Protein AF-A0A9N8HQS6-F1 (afdb_monomer_lite)

pLDDT: mean 73.51, std 21.49, range [33.88, 97.88]

Radius of gyration: 36.43 Å; chains: 1; bounding box: 95×99×93 Å

Sequence (252 aa):
MASASTTTTTGATGATTCTSSSTSGVVRRVHFSDSGHACREFEMYGEDEACSIWYDCSDYDAMKESFAFVIFMMDAGCPDKVEDENHTTRGLEKRCEEGQWTRYERKRDYYDAVLDEQERQWEQDEEEDDQEKISQIAQQVNRESRLEAYDQGVLDEIDVYGHSLRLRYMHTREQGDTLNSCMHMHMHMHMHMHTGTDTDAATVDLTLSSTNSSSTNSNSFTNSFTSQGQGQDSQHALPQPQPQPQPQLQVL

Organism: NCBI:txid568900

Structure (mmCIF, N/CA/C/O backbone):
data_AF-A0A9N8HQS6-F1
#
_entry.id   AF-A0A9N8HQS6-F1
#
loop_
_atom_site.group_PDB
_atom_site.id
_atom_site.type_symbol
_atom_site.label_atom_id
_atom_site.label_alt_id
_atom_site.label_comp_id
_atom_site.label_asym_id
_atom_site.label_entity_id
_atom_site.label_seq_id
_atom_site.pdbx_PDB_ins_code
_atom_site.Cartn_x
_atom_site.Cartn_y
_atom_site.Cartn_z
_atom_site.occupancy
_atom_site.B_iso_or_equiv
_atom_site.auth_seq_id
_atom_site.auth_comp_id
_atom_site.auth_asym_id
_atom_site.auth_atom_id
_atom_site.pdbx_PDB_model_num
ATOM 1 N N . MET A 1 1 ? -4.724 -76.102 2.187 1.00 46.47 1 MET A N 1
ATOM 2 C CA . MET A 1 1 ? -5.717 -75.662 3.187 1.00 46.47 1 MET A CA 1
ATOM 3 C C . MET A 1 1 ? -5.178 -74.404 3.842 1.00 46.47 1 MET A C 1
ATOM 5 O O . MET A 1 1 ? -4.280 -74.507 4.661 1.00 46.47 1 MET A O 1
ATOM 9 N N . ALA A 1 2 ? -5.633 -73.234 3.402 1.00 42.19 2 ALA A N 1
ATOM 10 C CA . ALA A 1 2 ? -5.265 -71.948 3.984 1.00 42.19 2 ALA A CA 1
ATOM 11 C C . ALA A 1 2 ? -6.556 -71.135 4.097 1.00 42.19 2 ALA A C 1
ATOM 13 O O . ALA A 1 2 ? -7.183 -70.821 3.087 1.00 42.19 2 ALA A O 1
ATOM 14 N N . SER A 1 3 ? -6.998 -70.923 5.333 1.00 49.47 3 SER A N 1
ATOM 15 C CA . SER A 1 3 ? -8.235 -70.222 5.667 1.00 49.47 3 SER A CA 1
ATOM 16 C C . SER A 1 3 ? -7.976 -68.719 5.677 1.00 49.47 3 SER A C 1
ATOM 18 O O . SER A 1 3 ? -7.101 -68.251 6.401 1.00 49.47 3 SER A O 1
ATOM 20 N N . ALA A 1 4 ? -8.731 -67.973 4.873 1.00 52.16 4 ALA A N 1
ATOM 21 C CA . ALA A 1 4 ? -8.733 -66.516 4.872 1.00 52.16 4 ALA A CA 1
ATOM 22 C C . ALA A 1 4 ? -9.774 -66.005 5.880 1.00 52.16 4 ALA A C 1
ATOM 24 O O . ALA A 1 4 ? -10.964 -66.287 5.744 1.00 52.16 4 ALA A O 1
ATOM 25 N N . SER A 1 5 ? -9.324 -65.258 6.888 1.00 52.03 5 SER A N 1
ATOM 26 C CA . SER A 1 5 ? -10.197 -64.551 7.829 1.00 52.03 5 SER A CA 1
ATOM 27 C C . SER A 1 5 ? -10.506 -63.160 7.284 1.00 52.03 5 SER A C 1
ATOM 29 O O . SER A 1 5 ? -9.606 -62.345 7.097 1.00 52.03 5 SER A O 1
ATOM 31 N N . THR A 1 6 ? -11.785 -62.906 7.018 1.00 53.25 6 THR A N 1
ATOM 32 C CA . THR A 1 6 ? -12.311 -61.596 6.617 1.00 53.25 6 THR A CA 1
ATOM 33 C C . THR A 1 6 ? -12.806 -60.889 7.873 1.00 53.25 6 THR A C 1
ATOM 35 O O . THR A 1 6 ? -13.742 -61.365 8.512 1.00 53.25 6 THR A O 1
ATOM 38 N N . THR A 1 7 ? -12.171 -59.780 8.250 1.00 54.41 7 THR A N 1
ATOM 39 C CA . THR A 1 7 ? -12.597 -58.952 9.386 1.00 54.41 7 THR A CA 1
ATOM 40 C C . THR A 1 7 ? -13.458 -57.809 8.860 1.00 54.41 7 THR A C 1
ATOM 42 O O . THR A 1 7 ? -12.964 -56.895 8.205 1.00 54.41 7 THR A O 1
ATOM 45 N N . THR A 1 8 ? -14.761 -57.880 9.122 1.00 46.31 8 THR A N 1
ATOM 46 C CA . THR A 1 8 ? -15.731 -56.819 8.838 1.00 46.31 8 THR A CA 1
ATOM 47 C C . THR A 1 8 ? -15.805 -55.888 10.047 1.00 46.31 8 THR A C 1
ATOM 49 O O . THR A 1 8 ? -16.272 -56.293 11.109 1.00 46.31 8 THR A O 1
ATOM 52 N N . THR A 1 9 ? -15.340 -54.648 9.894 1.00 50.47 9 THR A N 1
ATOM 53 C CA . THR A 1 9 ? -15.453 -53.599 10.917 1.00 50.47 9 THR A CA 1
ATOM 54 C C . THR A 1 9 ? -16.682 -52.745 10.624 1.00 50.47 9 THR A C 1
ATOM 56 O O . THR A 1 9 ? -16.686 -51.927 9.707 1.00 50.47 9 THR A O 1
ATOM 59 N N . THR A 1 10 ? -17.738 -52.949 11.404 1.00 44.62 10 THR A N 1
ATOM 60 C CA . THR A 1 10 ? -18.972 -52.157 11.388 1.00 44.62 10 THR A CA 1
ATOM 61 C C . THR A 1 10 ? -18.772 -50.925 12.276 1.00 44.62 10 THR A C 1
ATOM 63 O O . THR A 1 10 ? -18.759 -51.031 13.501 1.00 44.62 10 THR A O 1
ATOM 66 N N . GLY A 1 11 ? -18.567 -49.755 11.667 1.00 47.25 11 GLY A N 1
ATOM 67 C CA . GLY A 1 11 ? -18.468 -48.476 12.374 1.00 47.25 11 GLY A CA 1
ATOM 68 C C . GLY A 1 11 ? -19.852 -47.951 12.752 1.00 47.25 11 GLY A C 1
ATOM 69 O O . GLY A 1 11 ? -20.664 -47.652 11.880 1.00 47.25 11 GLY A O 1
ATOM 70 N N . ALA A 1 12 ? -20.122 -47.859 14.052 1.00 45.41 12 ALA A N 1
ATOM 71 C CA . ALA A 1 12 ? -21.342 -47.288 14.601 1.00 45.41 12 ALA A CA 1
ATOM 72 C C . ALA A 1 12 ? -21.332 -45.755 14.472 1.00 45.41 12 ALA A C 1
ATOM 74 O O . ALA A 1 12 ? -20.507 -45.071 15.075 1.00 45.41 12 ALA A O 1
ATOM 75 N N . THR A 1 13 ? -22.280 -45.213 13.710 1.00 44.50 13 THR A N 1
ATOM 76 C CA . THR A 1 13 ? -22.656 -43.794 13.704 1.00 44.50 13 THR A CA 1
ATOM 77 C C . THR A 1 13 ? -23.307 -43.428 15.036 1.00 44.50 13 THR A C 1
ATOM 79 O O . THR A 1 13 ? -24.515 -43.577 15.217 1.00 44.50 13 THR A O 1
ATOM 82 N N . GLY A 1 14 ? -22.494 -42.966 15.985 1.00 42.00 14 GLY A N 1
ATOM 83 C CA . GLY A 1 14 ? -22.962 -42.249 17.165 1.00 42.00 14 GLY A CA 1
ATOM 84 C C . GLY A 1 14 ? -23.288 -40.808 16.785 1.00 42.00 14 GLY A C 1
ATOM 85 O O . GLY A 1 14 ? -22.390 -40.027 16.484 1.00 42.00 14 GLY A O 1
ATOM 86 N N . ALA A 1 15 ? -24.574 -40.459 16.779 1.00 48.06 15 ALA A N 1
ATOM 87 C CA . ALA A 1 15 ? -25.023 -39.078 16.689 1.00 48.06 15 ALA A CA 1
ATOM 88 C C . ALA A 1 15 ? -24.676 -38.359 18.002 1.00 48.06 15 ALA A C 1
ATOM 90 O O . ALA A 1 15 ? -25.437 -38.390 18.971 1.00 48.06 15 ALA A O 1
ATOM 91 N N . THR A 1 16 ? -23.499 -37.737 18.042 1.00 43.06 16 THR A N 1
ATOM 92 C CA . THR A 1 16 ? -23.126 -36.787 19.090 1.00 43.06 16 THR A CA 1
ATOM 93 C C . THR A 1 16 ? -24.046 -35.582 18.959 1.00 43.06 16 THR A C 1
ATOM 95 O O . THR A 1 16 ? -23.886 -34.747 18.074 1.00 43.06 16 THR A O 1
ATOM 98 N N . THR A 1 17 ? -25.060 -35.524 19.817 1.00 39.53 17 THR A N 1
ATOM 99 C CA . THR A 1 17 ? -25.887 -34.331 19.970 1.00 39.53 17 THR A CA 1
ATOM 100 C C . THR A 1 17 ? -25.011 -33.280 20.634 1.00 39.53 17 THR A C 1
ATOM 102 O O . THR A 1 17 ? -24.675 -33.390 21.812 1.00 39.53 17 THR A O 1
ATOM 105 N N . CYS A 1 18 ? -24.578 -32.299 19.849 1.00 33.88 18 CYS A N 1
ATOM 106 C CA . CYS A 1 18 ? -23.847 -31.138 20.321 1.00 33.88 18 CYS A CA 1
ATOM 107 C C . CYS A 1 18 ? -24.808 -30.307 21.176 1.00 33.88 18 CYS A C 1
ATOM 109 O O . CYS A 1 18 ? -25.540 -29.464 20.664 1.00 33.88 18 CYS A O 1
ATOM 111 N N . THR A 1 19 ? -24.855 -30.564 22.480 1.00 38.69 19 THR A N 1
ATOM 112 C CA . THR A 1 19 ? -25.432 -29.624 23.441 1.00 38.69 19 THR A CA 1
ATOM 113 C C . THR A 1 19 ? -24.545 -28.387 23.440 1.00 38.69 19 THR A C 1
ATOM 115 O O . THR A 1 19 ? -23.540 -28.323 24.143 1.00 38.69 19 THR A O 1
ATOM 118 N N . SER A 1 20 ? -24.887 -27.429 22.582 1.00 40.72 20 SER A N 1
ATOM 119 C CA . SER A 1 20 ? -24.342 -26.080 22.586 1.00 40.72 20 SER A CA 1
ATOM 120 C C . SER A 1 20 ? -24.698 -25.442 23.923 1.00 40.72 20 SER A C 1
ATOM 122 O O . SER A 1 20 ? -25.815 -24.963 24.129 1.00 40.72 20 SER A O 1
ATOM 124 N N . SER A 1 21 ? -23.755 -25.490 24.859 1.00 44.56 21 SER A N 1
ATOM 125 C CA . SER A 1 21 ? -23.763 -24.654 26.047 1.00 44.56 21 SER A CA 1
ATOM 126 C C . SER A 1 21 ? -23.805 -23.206 25.577 1.00 44.56 21 SER A C 1
ATOM 128 O O . SER A 1 21 ? -22.815 -22.684 25.071 1.00 44.56 21 SER A O 1
ATOM 130 N N . SER A 1 22 ? -24.979 -22.589 25.700 1.00 45.53 22 SER A N 1
ATOM 131 C CA . SER A 1 22 ? -25.194 -21.159 25.523 1.00 45.53 22 SER A CA 1
ATOM 132 C C . SER A 1 22 ? -24.413 -20.431 26.614 1.00 45.53 22 SER A C 1
ATOM 134 O O . SER A 1 22 ? -24.960 -20.079 27.657 1.00 45.53 22 SER A O 1
ATOM 136 N N . THR A 1 23 ? -23.110 -20.247 26.405 1.00 50.06 23 THR A N 1
ATOM 137 C CA . THR A 1 23 ? -22.350 -19.211 27.096 1.00 50.06 23 THR A CA 1
ATOM 138 C C . THR A 1 23 ? -23.097 -17.919 26.831 1.00 50.06 23 THR A C 1
ATOM 140 O O . THR A 1 23 ? -23.334 -17.592 25.669 1.00 50.06 23 THR A O 1
ATOM 143 N N . SER A 1 24 ? -23.552 -17.254 27.893 1.00 54.09 24 SER A N 1
ATOM 144 C CA . SER A 1 24 ? -24.162 -15.929 27.829 1.00 54.09 24 SER A CA 1
ATOM 145 C C . SER A 1 24 ? -23.196 -15.027 27.073 1.00 54.09 24 SER A C 1
ATOM 147 O O . SER A 1 24 ? -22.207 -14.575 27.643 1.00 54.09 24 SER A O 1
ATOM 149 N N . GLY A 1 25 ? -23.411 -14.895 25.763 1.00 49.81 25 GLY A N 1
ATOM 150 C CA . GLY A 1 25 ? -22.489 -14.216 24.875 1.00 49.81 25 GLY A CA 1
ATOM 151 C C . GLY A 1 25 ? -22.408 -12.782 25.345 1.00 49.81 25 GLY A C 1
ATOM 152 O O . GLY A 1 25 ? -23.420 -12.080 25.338 1.00 49.81 25 GLY A O 1
ATOM 153 N N . VAL A 1 26 ? -21.231 -12.370 25.803 1.00 56.66 26 VAL A N 1
ATOM 154 C CA . VAL A 1 26 ? -20.930 -10.956 25.971 1.00 56.66 26 VAL A CA 1
ATOM 155 C C . VAL A 1 26 ? -21.023 -10.378 24.565 1.00 56.66 26 VAL A C 1
ATOM 157 O O . VAL A 1 26 ? -20.152 -10.583 23.723 1.00 56.66 26 VAL A O 1
ATOM 160 N N . VAL A 1 27 ? -22.170 -9.779 24.255 1.00 63.09 27 VAL A N 1
ATOM 161 C CA . VAL A 1 27 ? -22.379 -9.085 22.991 1.00 63.09 27 VAL A CA 1
ATOM 162 C C . VAL A 1 27 ? -21.453 -7.881 23.044 1.00 63.09 27 VAL A C 1
ATOM 164 O O . VAL A 1 27 ? -21.742 -6.927 23.766 1.00 63.09 27 VAL A O 1
ATOM 167 N N . ARG A 1 28 ? -20.330 -7.947 22.319 1.00 55.88 28 ARG A N 1
ATOM 168 C CA . ARG A 1 28 ? -19.422 -6.812 22.133 1.00 55.88 28 ARG A CA 1
ATOM 169 C C . ARG A 1 28 ? -20.238 -5.650 21.575 1.00 55.88 28 ARG A C 1
ATOM 171 O O . ARG A 1 28 ? -20.712 -5.701 20.439 1.00 55.88 28 ARG A O 1
ATOM 178 N N . ARG A 1 29 ? -20.487 -4.638 22.406 1.00 59.03 29 ARG A N 1
ATOM 179 C CA . ARG A 1 29 ? -21.277 -3.472 22.021 1.00 59.03 29 ARG A CA 1
ATOM 180 C C . ARG A 1 29 ? -20.329 -2.456 21.398 1.00 59.03 29 ARG A C 1
ATOM 182 O O . ARG A 1 29 ? -19.658 -1.719 22.103 1.00 59.03 29 ARG A O 1
ATOM 189 N N . VAL A 1 30 ? -20.276 -2.442 20.069 1.00 64.38 30 VAL A N 1
ATOM 190 C CA . VAL A 1 30 ? -19.552 -1.412 19.319 1.00 64.38 30 VAL A CA 1
ATOM 191 C C . VAL A 1 30 ? -20.382 -0.129 19.360 1.00 64.38 30 VAL A C 1
ATOM 193 O O . VAL A 1 30 ? -21.487 -0.088 18.818 1.00 64.38 30 VAL A O 1
ATOM 196 N N . HIS A 1 31 ? -19.872 0.905 20.027 1.00 62.09 31 HIS A N 1
ATOM 197 C CA . HIS A 1 31 ? -20.459 2.241 20.001 1.00 62.09 31 HIS A CA 1
ATOM 198 C C . HIS A 1 31 ? -19.815 3.046 18.874 1.00 62.09 31 HIS A C 1
ATOM 200 O O . HIS A 1 31 ? -18.675 3.488 18.977 1.00 62.09 31 HIS A O 1
ATOM 206 N N . PHE A 1 32 ? -20.551 3.236 17.782 1.00 68.00 32 PHE A N 1
ATOM 207 C CA . PHE A 1 32 ? -20.191 4.248 16.798 1.00 68.00 32 PHE A CA 1
ATOM 208 C C . PHE A 1 32 ? -20.651 5.609 17.318 1.00 68.00 32 PHE A C 1
ATOM 210 O O . PHE A 1 32 ? -21.745 5.728 17.865 1.00 68.00 32 PHE A O 1
ATOM 217 N N . SER A 1 33 ? -19.817 6.632 17.155 1.00 63.72 33 SER A N 1
ATOM 218 C CA . SER A 1 33 ? -20.233 8.008 17.405 1.00 63.72 33 SER A CA 1
ATOM 219 C C . SER A 1 33 ? -21.420 8.364 16.500 1.00 63.72 33 SER A C 1
ATOM 221 O O . SER A 1 33 ? -21.330 8.224 15.279 1.00 63.72 33 SER A O 1
ATOM 223 N N . ASP A 1 34 ? -22.516 8.851 17.090 1.00 69.38 34 ASP A N 1
ATOM 224 C CA . ASP A 1 34 ? -23.693 9.334 16.349 1.00 69.38 34 ASP A CA 1
ATOM 225 C C . ASP A 1 34 ? -23.363 10.557 15.478 1.00 69.38 34 ASP A C 1
ATOM 227 O O . ASP A 1 34 ? -24.046 10.837 14.489 1.00 69.38 34 ASP A O 1
ATOM 231 N N . SER A 1 35 ? -22.289 11.287 15.804 1.00 65.50 35 SER A N 1
ATOM 232 C CA . SER A 1 35 ? -21.751 12.313 14.921 1.00 65.50 35 SER A CA 1
ATOM 233 C C . SER A 1 35 ? -20.905 11.636 13.849 1.00 65.50 35 SER A C 1
ATOM 235 O O . SER A 1 35 ? -19.674 11.625 13.923 1.00 65.50 35 SER A O 1
ATOM 237 N N . GLY A 1 36 ? -21.563 11.059 12.842 1.00 54.44 36 GLY A N 1
ATOM 238 C CA . GLY A 1 36 ? -20.876 10.660 11.621 1.00 54.44 36 GLY A CA 1
ATOM 239 C C . GLY A 1 36 ? -20.003 11.826 11.158 1.00 54.44 36 GLY A C 1
ATOM 240 O O . GLY A 1 36 ? -20.493 12.949 11.011 1.00 54.44 36 GLY A O 1
ATOM 241 N N . HIS A 1 37 ? -18.699 11.591 11.002 1.00 56.56 37 HIS A N 1
ATOM 242 C CA . HIS A 1 37 ? -17.800 12.594 10.452 1.00 56.56 37 HIS A CA 1
ATOM 243 C C . HIS A 1 37 ? -18.227 12.847 9.006 1.00 56.56 37 HIS A C 1
ATOM 245 O O . HIS A 1 37 ? -17.810 12.145 8.088 1.00 56.56 37 HIS A O 1
ATOM 251 N N . ALA A 1 38 ? -19.101 13.832 8.797 1.00 56.84 38 ALA A N 1
ATOM 252 C CA . ALA A 1 38 ? -19.342 14.369 7.474 1.00 56.84 38 ALA A CA 1
ATOM 253 C C . ALA A 1 38 ? -17.990 14.895 6.986 1.00 56.84 38 ALA A C 1
ATOM 255 O O . ALA A 1 38 ? -17.466 15.861 7.548 1.00 56.84 38 ALA A O 1
ATOM 256 N N . CYS A 1 39 ? -17.392 14.223 5.998 1.00 53.62 39 CYS A N 1
ATOM 257 C CA . CYS A 1 39 ? -16.215 14.728 5.302 1.00 53.62 39 CYS A CA 1
ATOM 258 C C . CYS A 1 39 ? -16.602 16.058 4.651 1.00 53.62 39 CYS A C 1
ATOM 260 O O . CYS A 1 39 ? -17.133 16.092 3.546 1.00 53.62 39 CYS A O 1
ATOM 262 N N . ARG A 1 40 ? -16.374 17.161 5.371 1.00 57.72 40 ARG A N 1
ATOM 263 C CA . ARG A 1 40 ? -16.691 18.528 4.935 1.00 57.72 40 ARG A CA 1
ATOM 264 C C . ARG A 1 40 ? -15.811 19.013 3.780 1.00 57.72 40 ARG A C 1
ATOM 266 O O . ARG A 1 40 ? -16.053 20.091 3.258 1.00 57.72 40 ARG A O 1
ATOM 273 N N . GLU A 1 41 ? -14.794 18.252 3.387 1.00 61.44 41 GLU A N 1
ATOM 274 C CA . GLU A 1 41 ? -13.799 18.690 2.402 1.00 61.44 41 GLU A CA 1
ATOM 275 C C . GLU A 1 41 ? -14.281 18.672 0.945 1.00 61.44 41 GLU A C 1
ATOM 277 O O . GLU A 1 41 ? -13.646 19.297 0.100 1.00 61.44 41 GLU A O 1
ATOM 282 N N . PHE A 1 42 ? -15.414 18.036 0.633 1.00 60.19 42 PHE A N 1
ATOM 283 C CA . PHE A 1 42 ? -15.872 17.906 -0.757 1.00 60.19 42 PHE A CA 1
ATOM 284 C C . PHE A 1 42 ? -16.753 19.059 -1.262 1.00 60.19 42 PHE A C 1
ATOM 286 O O . PHE A 1 42 ? -17.009 19.134 -2.457 1.00 60.19 42 PHE A O 1
ATOM 293 N N . GLU A 1 43 ? -17.178 19.995 -0.406 1.00 69.56 43 GLU A N 1
ATOM 294 C CA . GLU A 1 43 ? -18.001 21.144 -0.836 1.00 69.56 43 GLU A CA 1
ATOM 295 C C . GLU A 1 43 ? -17.209 22.214 -1.618 1.00 69.56 43 GLU A C 1
ATOM 297 O O . GLU A 1 43 ? -17.790 23.185 -2.098 1.00 69.56 43 GLU A O 1
ATOM 302 N N . MET A 1 44 ? -15.883 22.068 -1.746 1.00 77.56 44 MET A N 1
ATOM 303 C CA . MET A 1 44 ? -15.023 23.064 -2.399 1.00 77.56 44 MET A CA 1
ATOM 304 C C . MET A 1 44 ? -14.956 22.945 -3.928 1.00 77.56 44 MET A C 1
ATOM 306 O O . MET A 1 44 ? -14.517 23.898 -4.571 1.00 77.56 44 MET A O 1
ATOM 310 N N . TYR A 1 45 ? -15.376 21.817 -4.506 1.00 83.75 45 TYR A N 1
ATOM 311 C CA . TYR A 1 45 ? -15.282 21.548 -5.943 1.00 83.75 45 TYR A CA 1
ATOM 312 C C . TYR A 1 45 ? -16.671 21.463 -6.574 1.00 83.75 45 TYR A C 1
ATOM 314 O O . TYR A 1 45 ? -17.602 20.917 -5.981 1.00 83.75 45 TYR A O 1
ATOM 322 N N . GLY A 1 46 ? -16.818 21.995 -7.790 1.00 89.19 46 GLY A N 1
ATOM 323 C CA . GLY A 1 46 ? -18.019 21.741 -8.589 1.00 89.19 46 GLY A CA 1
ATOM 324 C C . GLY A 1 46 ? -18.131 20.255 -8.941 1.00 89.19 46 GLY A C 1
ATOM 325 O O . GLY A 1 46 ? -17.117 19.567 -9.014 1.00 89.19 46 GLY A O 1
ATOM 326 N N . GLU A 1 47 ? -19.343 19.756 -9.187 1.00 85.12 47 GLU A N 1
ATOM 327 C CA . GLU A 1 47 ? -19.578 18.337 -9.516 1.00 85.12 47 GLU A CA 1
ATOM 328 C C . GLU A 1 47 ? -18.733 17.877 -10.719 1.00 85.12 47 GLU A C 1
ATOM 330 O O . GLU A 1 47 ? -18.057 16.855 -10.642 1.00 85.12 47 GLU A O 1
ATOM 335 N N . ASP A 1 48 ? -18.649 18.698 -11.770 1.00 88.81 48 ASP A N 1
ATOM 336 C CA . ASP A 1 48 ? -17.822 18.422 -12.953 1.00 88.81 48 ASP A CA 1
ATOM 337 C C . ASP A 1 48 ? -16.316 18.366 -12.632 1.00 88.81 48 ASP A C 1
ATOM 339 O O . ASP A 1 48 ? -15.568 17.575 -13.206 1.00 88.81 48 ASP A O 1
ATOM 343 N N . GLU A 1 49 ? -15.856 19.203 -11.700 1.00 88.56 49 GLU A N 1
ATOM 344 C CA . GLU A 1 49 ? -14.455 19.250 -11.276 1.00 88.56 49 GLU A CA 1
ATOM 345 C C . GLU A 1 49 ? -14.121 18.048 -10.389 1.00 88.56 49 GLU A C 1
ATOM 347 O O . GLU A 1 49 ? -13.090 17.408 -10.582 1.00 88.56 49 GLU A O 1
ATOM 352 N N . ALA A 1 50 ? -15.033 17.667 -9.490 1.00 84.19 50 ALA A N 1
ATOM 353 C CA . ALA A 1 50 ? -14.913 16.448 -8.703 1.00 84.19 50 ALA A CA 1
ATOM 354 C C . ALA A 1 50 ? -14.846 15.206 -9.609 1.00 84.19 50 ALA A C 1
ATOM 356 O O . ALA A 1 50 ? -13.949 14.383 -9.438 1.00 84.19 50 ALA A O 1
ATOM 357 N N . CYS A 1 51 ? -15.714 15.106 -10.620 1.00 84.56 51 CYS A N 1
ATOM 358 C CA . CYS A 1 51 ? -15.674 14.018 -11.601 1.00 84.56 51 CYS A CA 1
ATOM 359 C C . CYS A 1 51 ? -14.398 14.014 -12.456 1.00 84.56 51 CYS A C 1
ATOM 361 O O . CYS A 1 51 ? -13.974 12.956 -12.901 1.00 84.56 51 CYS A O 1
ATOM 363 N N . SER A 1 52 ? -13.769 15.169 -12.692 1.00 87.12 52 SER A N 1
ATOM 364 C CA . SER A 1 52 ? -12.501 15.234 -13.429 1.00 87.12 52 SER A CA 1
ATOM 365 C C . SER A 1 52 ? -11.274 14.912 -12.568 1.00 87.12 52 SER A C 1
ATOM 367 O O . SER A 1 52 ? -10.226 14.579 -13.122 1.00 87.12 52 SER A O 1
ATOM 369 N N . ILE A 1 53 ? -11.360 15.083 -11.247 1.00 87.50 53 ILE A N 1
ATOM 370 C CA . ILE A 1 53 ? -10.250 14.837 -10.314 1.00 87.50 53 ILE A CA 1
ATOM 371 C C . ILE A 1 53 ? -10.218 13.370 -9.881 1.00 87.50 53 ILE A C 1
ATOM 373 O O . ILE A 1 53 ? -9.140 12.804 -9.691 1.00 87.50 53 ILE A O 1
ATOM 377 N N . TRP A 1 54 ? -11.390 12.766 -9.696 1.00 87.75 54 TRP A N 1
ATOM 378 C CA . TRP A 1 54 ? -11.522 11.427 -9.142 1.00 87.75 54 TRP A CA 1
ATOM 379 C C . TRP A 1 54 ? -11.835 10.407 -10.226 1.00 87.75 54 TRP A C 1
ATOM 381 O O . TRP A 1 54 ? -12.731 10.606 -11.037 1.00 87.75 54 TRP A O 1
ATOM 391 N N . TYR A 1 55 ? -11.124 9.283 -10.182 1.00 90.69 55 TYR A N 1
ATOM 392 C CA . TYR A 1 55 ? -11.466 8.112 -10.979 1.00 90.69 55 TYR A CA 1
ATOM 393 C C . TYR A 1 55 ? -12.833 7.581 -10.568 1.00 90.69 55 TYR A C 1
ATOM 395 O O . TYR A 1 55 ? -13.108 7.420 -9.372 1.00 90.69 55 TYR A O 1
ATOM 403 N N . ASP A 1 56 ? -13.667 7.271 -11.553 1.00 91.75 56 ASP A N 1
ATOM 404 C CA . ASP A 1 56 ? -14.922 6.595 -11.281 1.00 91.75 56 ASP A CA 1
ATOM 405 C C . ASP A 1 56 ? -14.697 5.088 -11.027 1.00 91.75 56 ASP A C 1
ATOM 407 O O . ASP A 1 56 ? -13.581 4.554 -11.086 1.00 91.75 56 ASP A O 1
ATOM 411 N N . CYS A 1 57 ? -15.767 4.368 -10.681 1.00 91.81 57 CYS A N 1
ATOM 412 C CA . CYS A 1 57 ? -15.660 2.925 -10.470 1.00 91.81 57 CYS A CA 1
ATOM 413 C C . CYS A 1 57 ? -15.230 2.177 -11.744 1.00 91.81 57 CYS A C 1
ATOM 415 O O . CYS A 1 57 ? -14.548 1.161 -11.639 1.00 91.81 57 CYS A O 1
ATOM 417 N N . SER A 1 58 ? -15.605 2.674 -12.925 1.00 95.06 58 SER A N 1
ATOM 418 C CA . SER A 1 58 ? -15.280 2.048 -14.206 1.00 95.06 58 SER A CA 1
ATOM 419 C C . SER A 1 58 ? -13.808 2.232 -14.581 1.00 95.06 58 SER A C 1
ATOM 421 O O . SER A 1 58 ? -13.175 1.266 -15.002 1.00 95.06 58 SER A O 1
ATOM 423 N N . ASP A 1 59 ? -13.229 3.404 -14.318 1.00 94.75 59 ASP A N 1
ATOM 424 C CA . ASP A 1 59 ? -11.798 3.677 -14.433 1.00 94.75 59 ASP A CA 1
ATOM 425 C C . ASP A 1 59 ? -11.009 2.738 -13.525 1.00 94.75 59 ASP A C 1
ATOM 427 O O . ASP A 1 59 ? -10.000 2.154 -13.922 1.00 94.75 59 ASP A O 1
ATOM 431 N N . TYR A 1 60 ? -11.484 2.559 -12.290 1.00 92.00 60 TYR A N 1
ATOM 432 C CA . TYR A 1 60 ? -10.842 1.671 -11.334 1.00 92.00 60 TYR A CA 1
ATOM 433 C C . TYR A 1 60 ? -10.865 0.207 -11.778 1.00 92.00 60 TYR A C 1
ATOM 435 O O . TYR A 1 60 ? -9.865 -0.498 -11.621 1.00 92.00 60 TYR A O 1
ATOM 443 N N . ASP A 1 61 ? -11.974 -0.259 -12.347 1.00 95.12 61 ASP A N 1
ATOM 444 C CA . ASP A 1 61 ? -12.073 -1.619 -12.867 1.00 95.12 61 ASP A CA 1
ATOM 445 C C . ASP A 1 61 ? -11.240 -1.805 -14.143 1.00 95.12 61 ASP A C 1
ATOM 447 O O . ASP A 1 61 ? -10.506 -2.788 -14.238 1.00 95.12 61 ASP A O 1
ATOM 451 N N . ALA A 1 62 ? -11.221 -0.825 -15.050 1.00 96.19 62 ALA A N 1
ATOM 452 C CA . ALA A 1 62 ? -10.339 -0.833 -16.217 1.00 96.19 62 ALA A CA 1
ATOM 453 C C . ALA A 1 62 ? -8.852 -0.863 -15.816 1.00 96.19 62 ALA A C 1
ATOM 455 O O . ALA A 1 62 ? -8.061 -1.619 -16.383 1.00 96.19 62 ALA A O 1
ATOM 456 N N . MET A 1 63 ? -8.467 -0.095 -14.790 1.00 93.44 63 MET A N 1
ATOM 457 C CA . MET A 1 63 ? -7.124 -0.159 -14.212 1.00 93.44 63 MET A CA 1
ATOM 458 C C . MET A 1 63 ? -6.826 -1.542 -13.629 1.00 93.44 63 MET A C 1
ATOM 460 O O . MET A 1 63 ? -5.729 -2.047 -13.825 1.00 93.44 63 MET A O 1
ATOM 464 N N . LYS A 1 64 ? -7.771 -2.191 -12.937 1.00 94.81 64 LYS A N 1
ATOM 465 C CA . LYS A 1 64 ? -7.555 -3.565 -12.446 1.00 94.81 64 LYS A CA 1
ATOM 466 C C . LYS A 1 64 ? -7.342 -4.563 -13.567 1.00 94.81 64 LYS A C 1
ATOM 468 O O . LYS A 1 64 ? -6.470 -5.421 -13.454 1.00 94.81 64 LYS A O 1
ATOM 473 N N . GLU A 1 65 ? -8.161 -4.482 -14.608 1.00 96.31 65 GLU A N 1
ATOM 474 C CA . GLU A 1 65 ? -8.064 -5.381 -15.751 1.00 96.31 65 GLU A CA 1
ATOM 475 C C . GLU A 1 65 ? -6.707 -5.246 -16.447 1.00 96.31 65 GLU A C 1
ATOM 477 O O . GLU A 1 65 ? -6.118 -6.262 -16.820 1.00 96.31 65 GLU A O 1
ATOM 482 N N . SER A 1 66 ? -6.162 -4.027 -16.543 1.00 95.00 66 SER A N 1
ATOM 483 C CA . SER A 1 66 ? -4.886 -3.784 -17.226 1.00 95.00 66 SER A CA 1
ATOM 484 C C . SER A 1 66 ? -3.689 -4.467 -16.556 1.00 95.00 66 SER A C 1
ATOM 486 O O . SER A 1 66 ? -2.789 -4.929 -17.255 1.00 95.00 66 SER A O 1
ATOM 488 N N . PHE A 1 67 ? -3.685 -4.612 -15.226 1.00 95.56 67 PHE A N 1
ATOM 489 C CA . PHE A 1 67 ? -2.601 -5.289 -14.501 1.00 95.56 67 PHE A CA 1
ATOM 490 C C . PHE A 1 67 ? -2.925 -6.728 -14.069 1.00 95.56 67 PHE A C 1
ATOM 492 O O . PHE A 1 67 ? -2.067 -7.403 -13.495 1.00 95.56 67 PHE A O 1
ATOM 499 N N . ALA A 1 68 ? -4.128 -7.239 -14.350 1.00 96.56 68 ALA A N 1
ATOM 500 C CA . ALA A 1 68 ? -4.534 -8.592 -13.958 1.00 96.56 68 ALA A CA 1
ATOM 501 C C . ALA A 1 68 ? -3.617 -9.678 -14.550 1.00 96.56 68 ALA A C 1
ATOM 503 O O . ALA A 1 68 ? -3.255 -10.633 -13.862 1.00 96.56 68 ALA A O 1
ATOM 504 N N . PHE A 1 69 ? -3.194 -9.510 -15.809 1.00 95.38 69 PHE A N 1
ATOM 505 C CA . PHE A 1 69 ? -2.251 -10.424 -16.460 1.00 95.38 69 PHE A CA 1
ATOM 506 C C . PHE A 1 69 ? -0.874 -10.422 -15.781 1.00 95.38 69 PHE A C 1
ATOM 508 O O . PHE A 1 69 ? -0.278 -11.483 -15.598 1.00 95.38 69 PHE A O 1
ATOM 515 N N . VAL A 1 70 ? -0.388 -9.248 -15.366 1.00 96.56 70 VAL A N 1
ATOM 516 C CA . VAL A 1 70 ? 0.907 -9.114 -14.686 1.00 96.56 70 VAL A CA 1
ATOM 517 C C . VAL A 1 70 ? 0.883 -9.842 -13.348 1.00 96.56 70 VAL A C 1
ATOM 519 O O . VAL A 1 70 ? 1.770 -10.649 -13.089 1.00 96.56 70 VAL A O 1
ATOM 522 N N . ILE A 1 71 ? -0.173 -9.643 -12.550 1.00 96.94 71 ILE A N 1
ATOM 523 C CA . ILE A 1 71 ? -0.362 -10.353 -11.276 1.00 96.94 71 ILE A CA 1
ATOM 524 C C . ILE A 1 71 ? -0.363 -11.866 -11.499 1.00 96.94 71 ILE A C 1
ATOM 526 O O . ILE A 1 71 ? 0.381 -12.580 -10.835 1.00 96.94 71 ILE A O 1
ATOM 530 N N . PHE A 1 72 ? -1.134 -12.354 -12.475 1.00 96.69 72 PHE A N 1
ATOM 531 C CA . PHE A 1 72 ? -1.190 -13.784 -12.784 1.00 96.69 72 PHE A CA 1
ATOM 532 C C . PHE A 1 72 ? 0.198 -14.369 -13.094 1.00 96.69 72 PHE A C 1
ATOM 534 O O . PHE A 1 72 ? 0.544 -15.459 -12.642 1.00 96.69 72 PHE A O 1
ATOM 541 N N . MET A 1 73 ? 1.016 -13.641 -13.853 1.00 96.56 73 MET A N 1
ATOM 542 C CA . MET A 1 73 ? 2.370 -14.071 -14.193 1.00 96.56 73 MET A CA 1
ATOM 543 C C . MET A 1 73 ? 3.354 -13.975 -13.015 1.00 96.56 73 MET A C 1
ATOM 545 O O . MET A 1 73 ? 4.269 -14.801 -12.925 1.00 96.56 73 MET A O 1
ATOM 549 N N . MET A 1 74 ? 3.167 -13.006 -12.113 1.00 96.25 74 MET A N 1
ATOM 550 C CA . MET A 1 74 ? 3.914 -12.913 -10.854 1.00 96.25 74 MET A CA 1
ATOM 551 C C . MET A 1 74 ? 3.589 -14.098 -9.938 1.00 96.25 74 MET A C 1
ATOM 553 O O . MET A 1 74 ? 4.513 -14.770 -9.483 1.00 96.25 74 MET A O 1
ATOM 557 N N . ASP A 1 75 ? 2.306 -14.425 -9.758 1.00 96.56 75 ASP A N 1
ATOM 558 C CA . ASP A 1 75 ? 1.854 -15.585 -8.974 1.00 96.56 75 ASP A CA 1
ATOM 559 C C . ASP A 1 75 ? 2.351 -16.912 -9.583 1.00 96.56 75 ASP A C 1
ATOM 561 O O . ASP A 1 75 ? 2.688 -17.857 -8.872 1.00 96.56 75 ASP A O 1
ATOM 565 N N . ALA A 1 76 ? 2.487 -16.978 -10.913 1.00 96.00 76 ALA A N 1
ATOM 566 C CA . ALA A 1 76 ? 3.085 -18.117 -11.612 1.00 96.00 76 ALA A CA 1
ATOM 567 C C . ALA A 1 76 ? 4.624 -18.213 -11.469 1.00 96.00 76 ALA A C 1
ATOM 569 O O . ALA A 1 76 ? 5.243 -19.095 -12.075 1.00 96.00 76 ALA A O 1
ATOM 570 N N . GLY A 1 77 ? 5.265 -17.309 -10.719 1.00 94.56 77 GLY A N 1
ATOM 571 C CA . GLY A 1 77 ? 6.713 -17.295 -10.495 1.00 94.56 77 GLY A CA 1
ATOM 572 C C . GLY A 1 77 ? 7.526 -16.924 -11.737 1.00 94.56 77 GLY A C 1
ATOM 573 O O . GLY A 1 77 ? 8.668 -17.359 -11.882 1.00 94.56 77 GLY A O 1
ATOM 574 N N . CYS A 1 78 ? 6.942 -16.160 -12.664 1.00 94.75 78 CYS A N 1
ATOM 575 C CA . CYS A 1 78 ? 7.582 -15.742 -13.914 1.00 94.75 78 CYS A CA 1
ATOM 576 C C . CYS A 1 78 ? 7.668 -14.205 -14.082 1.00 94.75 78 CYS A C 1
ATOM 578 O O . CYS A 1 78 ? 7.336 -13.720 -15.167 1.00 94.75 78 CYS A O 1
ATOM 580 N N . PRO A 1 79 ? 8.126 -13.427 -13.079 1.00 87.06 79 PRO A N 1
ATOM 581 C CA . PRO A 1 79 ? 8.120 -11.960 -13.141 1.00 87.06 79 PRO A CA 1
ATOM 582 C C . PRO A 1 79 ? 8.998 -11.398 -14.272 1.00 87.06 79 PRO A C 1
ATOM 584 O O . PRO A 1 79 ? 8.551 -10.531 -15.019 1.00 87.06 79 PRO A O 1
ATOM 587 N N . ASP A 1 80 ? 10.184 -11.974 -14.498 1.00 88.31 80 ASP A N 1
ATOM 588 C CA . ASP A 1 80 ? 11.148 -11.512 -15.516 1.00 88.31 80 ASP A CA 1
ATOM 589 C C . ASP A 1 80 ? 10.618 -11.588 -16.957 1.00 88.31 80 ASP A C 1
ATOM 591 O O . ASP A 1 80 ? 11.186 -11.004 -17.876 1.00 88.31 80 ASP A O 1
ATOM 595 N N . LYS A 1 81 ? 9.548 -12.360 -17.187 1.00 84.94 81 LYS A N 1
ATOM 596 C CA . LYS A 1 81 ? 8.936 -12.509 -18.515 1.00 84.94 81 LYS A CA 1
ATOM 597 C C . LYS A 1 81 ? 7.917 -11.417 -18.825 1.00 84.94 81 LYS A C 1
ATOM 599 O O . LYS A 1 81 ? 7.397 -11.405 -19.937 1.00 84.94 81 LYS A O 1
ATOM 604 N N . VAL A 1 82 ? 7.594 -10.578 -17.845 1.00 88.50 82 VAL A N 1
ATOM 605 C CA . VAL A 1 82 ? 6.520 -9.586 -17.934 1.00 88.50 82 VAL A CA 1
ATOM 606 C C . VAL A 1 82 ? 7.057 -8.166 -17.922 1.00 88.50 82 VAL A C 1
ATOM 608 O O . VAL A 1 82 ? 6.362 -7.279 -18.386 1.00 88.50 82 VAL A O 1
ATOM 611 N N . GLU A 1 83 ? 8.269 -7.931 -17.421 1.00 89.12 83 GLU A N 1
ATOM 612 C CA . GLU A 1 83 ? 8.837 -6.584 -17.413 1.00 89.12 83 GLU A CA 1
ATOM 613 C C . GLU A 1 83 ? 9.147 -6.111 -18.837 1.00 89.12 83 GLU A C 1
ATOM 615 O O . GLU A 1 83 ? 10.096 -6.564 -19.482 1.00 89.12 83 GLU A O 1
ATOM 620 N N . ASP A 1 84 ? 8.321 -5.190 -19.327 1.00 91.31 84 ASP A N 1
ATOM 621 C CA . ASP A 1 84 ? 8.469 -4.530 -20.618 1.00 91.31 84 ASP A CA 1
ATOM 622 C C . ASP A 1 84 ? 8.095 -3.036 -20.510 1.00 91.31 84 ASP A C 1
ATOM 624 O O . ASP A 1 84 ? 7.910 -2.499 -19.420 1.00 91.31 84 ASP A O 1
ATOM 628 N N . GLU A 1 85 ? 8.043 -2.318 -21.634 1.00 87.88 85 GLU A N 1
ATOM 629 C CA . GLU A 1 85 ? 7.719 -0.881 -21.640 1.00 87.88 85 GLU A CA 1
ATOM 630 C C . GLU A 1 85 ? 6.272 -0.579 -21.195 1.00 87.88 85 GLU A C 1
ATOM 632 O O . GLU A 1 85 ? 5.985 0.527 -20.741 1.00 87.88 85 GLU A O 1
ATOM 637 N N . ASN A 1 86 ? 5.367 -1.555 -21.296 1.00 88.38 86 ASN A N 1
ATOM 638 C CA . ASN A 1 86 ? 3.943 -1.416 -20.987 1.00 88.38 86 ASN A CA 1
ATOM 639 C C . ASN A 1 86 ? 3.543 -2.069 -19.655 1.00 88.38 86 ASN A C 1
ATOM 641 O O . ASN A 1 86 ? 2.471 -1.767 -19.129 1.00 88.38 86 ASN A O 1
ATOM 645 N N . HIS A 1 87 ? 4.374 -2.955 -19.110 1.00 92.75 87 HIS A N 1
ATOM 646 C CA . HIS A 1 87 ? 4.076 -3.733 -17.917 1.00 92.75 87 HIS A CA 1
ATOM 647 C C . HIS A 1 87 ? 5.220 -3.652 -16.911 1.00 92.75 87 HIS A C 1
ATOM 649 O O . HIS A 1 87 ? 6.385 -3.892 -17.220 1.00 92.75 87 HIS A O 1
ATOM 655 N N . THR A 1 88 ? 4.859 -3.372 -15.663 1.00 91.81 88 THR A N 1
ATOM 656 C CA . THR A 1 88 ? 5.785 -3.345 -14.534 1.00 91.81 88 THR A CA 1
ATOM 657 C C . THR A 1 88 ? 5.259 -4.240 -13.425 1.00 91.81 88 THR A C 1
ATOM 659 O O . THR A 1 88 ? 4.064 -4.234 -13.131 1.00 91.81 88 THR A O 1
ATOM 662 N N . THR A 1 89 ? 6.145 -5.026 -12.818 1.00 93.50 89 THR A N 1
ATOM 663 C CA . THR A 1 89 ? 5.822 -5.830 -11.628 1.00 93.50 89 THR A CA 1
ATOM 664 C C . THR A 1 89 ? 5.843 -4.982 -10.353 1.00 93.50 89 THR A C 1
ATOM 666 O O . THR A 1 89 ? 5.223 -5.328 -9.344 1.00 93.50 89 THR A O 1
ATOM 669 N N . ARG A 1 90 ? 6.520 -3.831 -10.417 1.00 90.12 90 ARG A N 1
ATOM 670 C CA . ARG A 1 90 ? 6.752 -2.945 -9.287 1.00 90.12 90 ARG A CA 1
ATOM 671 C C . ARG A 1 90 ? 5.467 -2.265 -8.829 1.00 90.12 90 ARG A C 1
ATOM 673 O O . ARG A 1 90 ? 4.734 -1.694 -9.635 1.00 90.12 90 ARG A O 1
ATOM 680 N N . GLY A 1 91 ? 5.201 -2.300 -7.529 1.00 91.00 91 GLY A N 1
ATOM 681 C CA . GLY A 1 91 ? 3.964 -1.791 -6.928 1.00 91.00 91 GLY A CA 1
ATOM 682 C C . GLY A 1 91 ? 2.781 -2.768 -7.002 1.00 91.00 91 GLY A C 1
ATOM 683 O O . GLY A 1 91 ? 1.709 -2.479 -6.456 1.00 91.00 91 GLY A O 1
ATOM 684 N N . LEU A 1 92 ? 2.952 -3.930 -7.644 1.00 94.81 92 LEU A N 1
ATOM 685 C CA . LEU A 1 92 ? 1.952 -5.001 -7.717 1.00 94.81 92 LEU A CA 1
ATOM 686 C C . LEU A 1 92 ? 2.256 -6.169 -6.765 1.00 94.81 92 LEU A C 1
ATOM 688 O O . LEU A 1 92 ? 1.451 -7.094 -6.652 1.00 94.81 92 LEU A O 1
ATOM 692 N N . GLU A 1 93 ? 3.347 -6.112 -6.002 1.00 93.38 93 GLU A N 1
ATOM 693 C CA . GLU A 1 93 ? 3.778 -7.165 -5.071 1.00 93.38 93 GLU A CA 1
ATOM 694 C C . GLU A 1 93 ? 2.688 -7.448 -4.028 1.00 93.38 93 GLU A C 1
ATOM 696 O O . GLU A 1 93 ? 2.379 -8.588 -3.694 1.00 93.38 93 GLU A O 1
ATOM 701 N N . LYS A 1 94 ? 2.009 -6.392 -3.568 1.00 93.88 94 LYS A N 1
ATOM 702 C CA . LYS A 1 94 ? 0.887 -6.475 -2.619 1.00 93.88 94 LYS A CA 1
ATOM 703 C C . LYS A 1 94 ? -0.454 -6.877 -3.244 1.00 93.88 94 LYS A C 1
ATOM 705 O O . LYS A 1 94 ? -1.468 -6.932 -2.538 1.00 93.88 94 LYS A O 1
ATOM 710 N N . ARG A 1 95 ? -0.486 -7.085 -4.561 1.00 94.62 95 ARG A N 1
ATOM 711 C CA . ARG A 1 95 ? -1.650 -7.561 -5.316 1.00 94.62 95 ARG A CA 1
ATOM 712 C C . ARG A 1 95 ? -1.545 -9.038 -5.692 1.00 94.62 95 ARG A C 1
ATOM 714 O O . ARG A 1 95 ? -2.582 -9.603 -6.019 1.00 94.62 95 ARG A O 1
ATOM 721 N N . CYS A 1 96 ? -0.363 -9.635 -5.594 1.00 96.06 96 CYS A N 1
ATOM 722 C CA . CYS A 1 96 ? -0.155 -11.082 -5.685 1.00 96.06 96 CYS A CA 1
ATOM 723 C C . CYS A 1 96 ? -0.857 -11.811 -4.532 1.00 96.06 96 CYS A C 1
ATOM 725 O O . CYS A 1 96 ? -1.145 -11.187 -3.507 1.00 96.06 96 CYS A O 1
ATOM 727 N N . GLU A 1 97 ? -1.115 -13.110 -4.665 1.00 96.06 97 GLU A N 1
ATOM 728 C CA . GLU A 1 97 ? -1.841 -13.900 -3.655 1.00 96.06 97 GLU A CA 1
ATOM 729 C C . GLU A 1 97 ? -1.193 -13.784 -2.263 1.00 96.06 97 GLU A C 1
ATOM 731 O O . GLU A 1 97 ? -1.852 -13.427 -1.282 1.00 96.06 97 GLU A O 1
ATOM 736 N N . GLU A 1 98 ? 0.127 -13.971 -2.189 1.00 95.94 98 GLU A N 1
ATOM 737 C CA . GLU A 1 98 ? 0.907 -13.831 -0.952 1.00 95.94 98 GLU A CA 1
ATOM 738 C C . GLU A 1 98 ? 0.821 -12.409 -0.371 1.00 95.94 98 GLU A C 1
ATOM 740 O O . GLU A 1 98 ? 0.633 -12.211 0.836 1.00 95.94 98 GLU A O 1
ATOM 745 N N . GLY A 1 99 ? 0.906 -11.394 -1.232 1.00 94.94 99 GLY A N 1
ATOM 746 C CA . GLY A 1 99 ? 0.822 -9.995 -0.830 1.00 94.94 99 GLY A CA 1
ATOM 747 C C . GLY A 1 99 ? -0.569 -9.610 -0.322 1.00 94.94 99 GLY A C 1
ATOM 748 O O . GLY A 1 99 ? -0.689 -8.859 0.653 1.00 94.94 99 GLY A O 1
ATOM 749 N N . GLN A 1 100 ? -1.621 -10.145 -0.947 1.00 95.50 100 GLN A N 1
ATOM 750 C CA . GLN A 1 100 ? -3.006 -9.982 -0.513 1.00 95.50 100 GLN A CA 1
ATOM 751 C C . GLN A 1 100 ? -3.230 -10.630 0.852 1.00 95.50 100 GLN A C 1
ATOM 753 O O . GLN A 1 100 ? -3.798 -9.983 1.736 1.00 95.50 100 GLN A O 1
ATOM 758 N N . TRP A 1 101 ? -2.742 -11.858 1.044 1.00 96.06 101 TRP A N 1
ATOM 759 C CA . TRP A 1 101 ? -2.825 -12.563 2.321 1.00 96.06 101 TRP A CA 1
ATOM 760 C C . TRP A 1 101 ? -2.108 -11.798 3.435 1.00 96.06 101 TRP A C 1
ATOM 762 O O . TRP A 1 101 ? -2.711 -11.474 4.456 1.00 96.06 101 TRP A O 1
ATOM 772 N N . THR A 1 102 ? -0.868 -11.377 3.185 1.00 95.94 102 THR A N 1
ATOM 773 C CA . THR A 1 102 ? -0.086 -10.556 4.122 1.00 95.94 102 THR A CA 1
ATOM 774 C C . THR A 1 102 ? -0.828 -9.277 4.524 1.00 95.94 102 THR A C 1
ATOM 776 O O . THR A 1 102 ? -0.842 -8.883 5.691 1.00 95.94 102 THR A O 1
ATOM 779 N N . ARG A 1 103 ? -1.474 -8.596 3.565 1.00 95.44 103 ARG A N 1
ATOM 7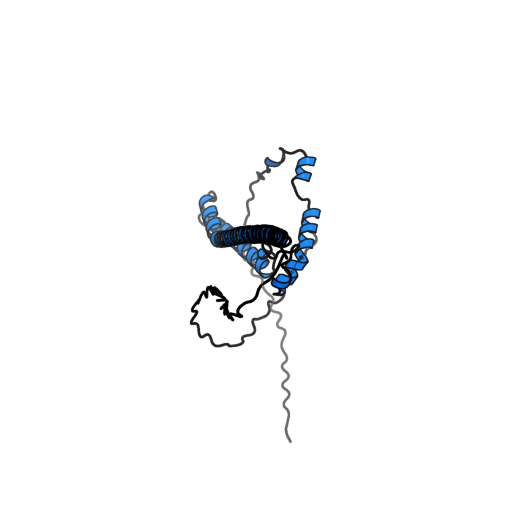80 C CA . ARG A 1 103 ? -2.279 -7.396 3.850 1.00 95.44 103 ARG A CA 1
ATOM 781 C C . ARG A 1 103 ? -3.515 -7.709 4.678 1.00 95.44 103 ARG A C 1
ATOM 783 O O . ARG A 1 103 ? -3.871 -6.909 5.541 1.00 95.44 103 ARG A O 1
ATOM 790 N N . TYR A 1 104 ? -4.178 -8.821 4.383 1.00 96.31 104 TYR A N 1
ATOM 791 C CA . TYR A 1 104 ? -5.334 -9.276 5.137 1.00 96.31 104 TYR A CA 1
ATOM 792 C C . TYR A 1 104 ? -4.958 -9.569 6.593 1.00 96.31 104 TYR A C 1
ATOM 794 O O . TYR A 1 104 ? -5.597 -9.019 7.488 1.00 96.31 104 TYR A O 1
ATOM 802 N N . GLU A 1 105 ? -3.894 -10.340 6.830 1.00 97.31 105 GLU A N 1
ATOM 803 C CA . GLU A 1 105 ? -3.418 -10.668 8.178 1.00 97.31 105 GLU A CA 1
ATOM 804 C C . GLU A 1 105 ? -3.052 -9.415 8.966 1.00 97.31 105 GLU A C 1
ATOM 806 O O . GLU A 1 105 ? -3.609 -9.182 10.030 1.00 97.31 105 GLU A O 1
ATOM 811 N N . ARG A 1 106 ? -2.228 -8.528 8.402 1.00 95.56 106 ARG A N 1
ATOM 812 C CA . ARG A 1 106 ? -1.838 -7.286 9.090 1.00 95.56 106 ARG A CA 1
ATOM 813 C C . ARG A 1 106 ? -3.021 -6.377 9.401 1.00 95.56 106 ARG A C 1
ATOM 815 O O . ARG A 1 106 ? -3.043 -5.723 10.438 1.00 95.56 106 ARG A O 1
ATOM 822 N N . LYS A 1 107 ? -4.009 -6.316 8.503 1.00 96.69 107 LYS A N 1
ATOM 823 C CA . LYS A 1 107 ? -5.240 -5.550 8.733 1.00 96.69 107 LYS A CA 1
ATOM 824 C C . LYS A 1 107 ? -6.076 -6.170 9.852 1.00 96.69 107 LYS A C 1
ATOM 826 O O . LYS A 1 107 ? -6.627 -5.430 10.661 1.00 96.69 107 LYS A O 1
ATOM 831 N N . ARG A 1 108 ? -6.179 -7.499 9.887 1.00 96.81 108 ARG A N 1
ATOM 832 C CA . ARG A 1 108 ? -6.857 -8.230 10.960 1.00 96.81 108 ARG A CA 1
ATOM 833 C C . ARG A 1 108 ? -6.157 -7.979 12.293 1.00 96.81 108 ARG A C 1
ATOM 835 O O . ARG A 1 108 ? -6.806 -7.498 13.207 1.00 96.81 108 ARG A O 1
ATOM 842 N N . ASP A 1 109 ? -4.847 -8.190 12.358 1.00 96.62 109 ASP A N 1
ATOM 843 C CA . ASP A 1 109 ? -4.054 -8.018 13.578 1.00 96.62 109 ASP A CA 1
ATOM 844 C C . ASP A 1 109 ? -4.121 -6.571 14.099 1.00 96.62 109 ASP A C 1
ATOM 846 O O . ASP A 1 109 ? -4.172 -6.339 15.304 1.00 96.62 109 ASP A O 1
ATOM 850 N N . TYR A 1 110 ? -4.187 -5.583 13.198 1.00 97.38 110 TYR A N 1
ATOM 851 C CA . TYR A 1 110 ? -4.436 -4.187 13.560 1.00 97.38 110 TYR A CA 1
ATOM 852 C C . TYR A 1 110 ? -5.794 -3.991 14.246 1.00 97.38 110 TYR A C 1
ATOM 854 O O . TYR A 1 110 ? -5.865 -3.327 15.279 1.00 97.38 110 TYR A O 1
ATOM 862 N N . TYR A 1 111 ? -6.872 -4.541 13.678 1.00 95.81 111 TYR A N 1
ATOM 863 C CA . TYR A 1 111 ? -8.199 -4.428 14.282 1.00 95.81 111 TYR A CA 1
ATOM 864 C C . TYR A 1 111 ? -8.293 -5.187 15.597 1.00 95.81 111 TYR A C 1
ATOM 866 O O . TYR A 1 111 ? -8.821 -4.633 16.556 1.00 95.81 111 TYR A O 1
ATOM 874 N N . ASP A 1 112 ? -7.761 -6.405 15.649 1.00 96.50 112 ASP A N 1
ATOM 875 C CA . ASP A 1 112 ? -7.763 -7.226 16.856 1.00 96.50 112 ASP A CA 1
ATOM 876 C C . ASP A 1 112 ? -7.029 -6.498 17.988 1.00 96.50 112 ASP A C 1
ATOM 878 O O . ASP A 1 112 ? -7.587 -6.341 19.064 1.00 96.50 112 ASP A O 1
ATOM 882 N N . ALA A 1 113 ? -5.856 -5.912 17.729 1.00 96.88 113 ALA A N 1
ATOM 883 C CA . ALA A 1 113 ? -5.116 -5.166 18.747 1.00 96.88 113 ALA A CA 1
ATOM 884 C C . ALA A 1 113 ? -5.844 -3.907 19.254 1.00 96.88 113 ALA A C 1
ATOM 886 O O . ALA A 1 113 ? -5.752 -3.575 20.435 1.00 96.88 113 ALA A O 1
ATOM 887 N N . VAL A 1 114 ? -6.557 -3.193 18.375 1.00 96.62 114 VAL A N 1
ATOM 888 C CA . VAL A 1 114 ? -7.379 -2.040 18.779 1.00 96.62 114 VAL A CA 1
ATOM 889 C C . VAL A 1 114 ? -8.561 -2.500 19.630 1.00 96.62 114 VAL A C 1
ATOM 891 O O . VAL A 1 114 ? -8.809 -1.919 20.684 1.00 96.62 114 VAL A O 1
ATOM 894 N N . LEU A 1 115 ? -9.267 -3.546 19.196 1.00 95.12 115 LEU A N 1
ATOM 895 C CA . LEU A 1 115 ? -10.422 -4.083 19.913 1.00 95.12 115 LEU A CA 1
ATOM 896 C C . LEU A 1 115 ? -10.024 -4.676 21.269 1.00 95.12 115 LEU A C 1
ATOM 898 O O . LEU A 1 115 ? -10.737 -4.455 22.242 1.00 95.12 115 LEU A O 1
ATOM 902 N N . ASP A 1 116 ? -8.888 -5.367 21.344 1.00 96.00 116 ASP A N 1
ATOM 903 C CA . ASP A 1 116 ? -8.354 -5.932 22.584 1.00 96.00 116 ASP A CA 1
ATOM 904 C C . ASP A 1 116 ? -7.991 -4.826 23.589 1.00 96.00 116 ASP A C 1
ATOM 906 O O . ASP A 1 116 ? -8.261 -4.965 24.780 1.00 96.00 116 ASP A O 1
ATOM 910 N N . GLU A 1 117 ? -7.425 -3.700 23.136 1.00 96.94 117 GLU A N 1
ATOM 911 C CA . GLU A 1 117 ? -7.144 -2.563 24.022 1.00 96.94 117 GLU A CA 1
ATOM 912 C C . GLU A 1 117 ? -8.426 -1.878 24.509 1.00 96.94 117 GLU A C 1
ATOM 914 O O . GLU A 1 117 ? -8.519 -1.531 25.687 1.00 96.94 117 GLU A O 1
ATOM 919 N N . GLN A 1 118 ? -9.421 -1.705 23.636 1.00 93.56 118 GLN A N 1
ATOM 920 C CA . GLN A 1 118 ? -10.729 -1.171 24.030 1.00 93.56 118 GLN A CA 1
ATOM 921 C C . GLN A 1 118 ? -11.421 -2.089 25.046 1.00 93.56 118 GLN A C 1
ATOM 923 O O . GLN A 1 118 ? -11.925 -1.622 26.065 1.00 93.56 118 GLN A O 1
ATOM 928 N N . GLU A 1 119 ? -11.395 -3.405 24.813 1.00 93.88 119 GLU A N 1
ATOM 929 C CA . GLU A 1 119 ? -11.931 -4.411 25.738 1.00 93.88 119 GLU A CA 1
ATOM 930 C C . GLU A 1 119 ? -11.181 -4.368 27.084 1.00 93.88 119 GLU A C 1
ATOM 932 O O . GLU A 1 119 ? -11.811 -4.357 28.141 1.00 93.88 119 GLU A O 1
ATOM 937 N N . ARG A 1 120 ? -9.849 -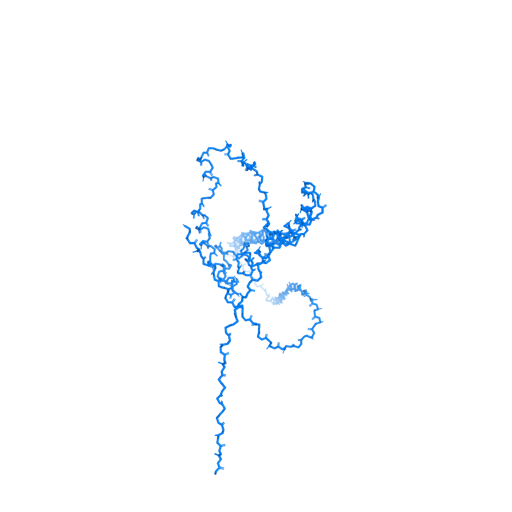4.211 27.070 1.00 95.81 120 ARG A N 1
ATOM 938 C CA . ARG A 1 120 ? -9.027 -4.060 28.283 1.00 95.81 120 ARG A CA 1
ATOM 939 C C . ARG A 1 120 ? -9.373 -2.802 29.089 1.00 95.81 120 ARG A C 1
ATOM 941 O O . ARG A 1 120 ? -9.393 -2.871 30.318 1.00 95.81 120 ARG A O 1
ATOM 948 N N . GLN A 1 121 ? -9.575 -1.655 28.438 1.00 94.69 121 GLN A N 1
ATOM 949 C CA . GLN A 1 121 ? -9.943 -0.401 29.117 1.00 94.69 121 GLN A CA 1
ATOM 950 C C . GLN A 1 121 ? -11.347 -0.495 29.717 1.00 94.69 121 GLN A C 1
ATOM 952 O O . GLN A 1 121 ? -11.557 -0.108 30.868 1.00 94.69 121 GLN A O 1
ATOM 957 N N . TRP A 1 122 ? -12.269 -1.123 28.986 1.00 90.12 122 TRP A N 1
ATOM 958 C CA . TRP A 1 122 ? -13.619 -1.401 29.460 1.00 90.12 122 TRP A CA 1
ATOM 959 C C . TRP A 1 122 ? -13.633 -2.278 30.720 1.00 90.12 122 TRP A C 1
ATOM 961 O O . TRP A 1 122 ? -14.310 -1.959 31.6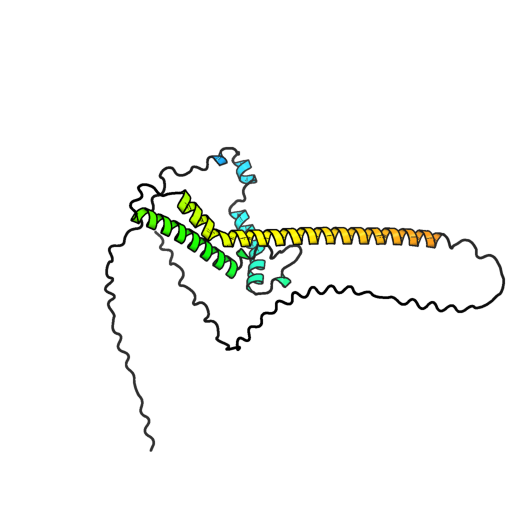94 1.00 90.12 122 TRP A O 1
ATOM 971 N N . GLU A 1 123 ? -12.864 -3.371 30.743 1.00 93.88 123 GLU A N 1
ATOM 972 C CA . GLU A 1 123 ? -12.767 -4.268 31.908 1.00 93.88 123 GLU A CA 1
ATOM 973 C C . GLU A 1 123 ? -12.175 -3.600 33.162 1.00 93.88 123 GLU A C 1
ATOM 975 O O . GLU A 1 123 ? -12.320 -4.124 34.268 1.00 93.88 123 GLU A O 1
ATOM 980 N N . GLN A 1 124 ? -11.498 -2.461 33.004 1.00 94.25 124 GLN A N 1
ATOM 981 C CA . GLN A 1 124 ? -10.899 -1.694 34.099 1.00 94.25 124 GLN A CA 1
ATOM 982 C C . GLN A 1 124 ? -11.813 -0.585 34.630 1.00 94.25 124 GLN A C 1
ATOM 984 O O . GLN A 1 124 ? -11.371 0.198 35.472 1.00 94.25 124 GLN A O 1
ATOM 989 N N . ASP A 1 125 ? -13.070 -0.547 34.174 1.00 86.94 125 ASP A N 1
ATOM 990 C CA . ASP A 1 125 ? -14.050 0.492 34.493 1.00 86.94 125 ASP A CA 1
ATOM 991 C C . ASP A 1 125 ? -13.509 1.915 34.197 1.00 86.94 125 ASP A C 1
ATOM 993 O O . ASP A 1 125 ? -13.835 2.873 34.904 1.00 86.94 125 ASP A O 1
ATOM 997 N N . GLU A 1 126 ? -12.662 2.075 33.164 1.00 84.38 126 GLU A N 1
ATOM 998 C CA . GLU A 1 126 ? -12.298 3.402 32.642 1.00 84.38 126 GLU A CA 1
ATOM 999 C C . GLU A 1 126 ? -13.568 4.022 32.004 1.00 84.38 126 GLU A C 1
ATOM 1001 O O . GLU A 1 126 ? -14.182 3.421 31.125 1.00 84.38 126 GLU A O 1
ATOM 1006 N N . GLU A 1 127 ? -14.023 5.195 32.480 1.00 85.06 127 GLU A N 1
ATOM 1007 C CA . GLU A 1 127 ? -15.296 5.810 32.033 1.00 85.06 127 GLU A CA 1
ATOM 1008 C C . GLU A 1 127 ? -15.290 6.217 30.543 1.00 85.06 127 GLU A C 1
ATOM 1010 O O . GLU A 1 127 ? -16.354 6.291 29.925 1.00 85.06 127 GLU A O 1
ATOM 1015 N N . GLU A 1 128 ? -14.110 6.472 29.967 1.00 89.44 128 GLU A N 1
ATOM 1016 C CA . GLU A 1 128 ? -13.907 6.864 28.568 1.00 89.44 128 GLU A CA 1
ATOM 1017 C C . GLU A 1 128 ? -12.652 6.187 27.989 1.00 89.44 128 GLU A C 1
ATOM 1019 O O . GLU A 1 128 ? -11.625 6.115 28.665 1.00 89.44 128 GLU A O 1
ATOM 1024 N N . ASP A 1 129 ? -12.723 5.752 26.724 1.00 87.81 129 ASP A N 1
ATOM 1025 C CA . ASP A 1 129 ? -11.594 5.158 25.997 1.00 87.81 129 ASP A CA 1
ATOM 1026 C C . ASP A 1 129 ? -10.422 6.157 25.868 1.00 87.81 129 ASP A C 1
ATOM 1028 O O . ASP A 1 129 ? -10.528 7.189 25.189 1.00 87.81 129 ASP A O 1
ATOM 1032 N N . ASP A 1 130 ? -9.263 5.807 26.425 1.00 94.00 130 ASP A N 1
ATOM 1033 C CA . ASP A 1 130 ? -7.993 6.506 26.248 1.00 94.00 130 ASP A CA 1
ATOM 1034 C C . ASP A 1 130 ? -7.474 6.321 24.810 1.00 94.00 130 ASP A C 1
ATOM 1036 O O . ASP A 1 130 ? -6.788 5.351 24.454 1.00 94.00 130 ASP A O 1
ATOM 1040 N N . GLN A 1 131 ? -7.807 7.307 23.973 1.00 93.81 131 GLN A N 1
ATOM 1041 C CA . GLN A 1 131 ? -7.430 7.366 22.560 1.00 93.81 131 GLN A CA 1
ATOM 1042 C C . GLN A 1 131 ? -5.911 7.380 22.352 1.00 93.81 131 GLN A C 1
ATOM 1044 O O . GLN A 1 131 ? -5.432 6.910 21.316 1.00 93.81 131 GLN A O 1
ATOM 1049 N N . GLU A 1 132 ? -5.134 7.899 23.309 1.00 96.31 132 GLU A N 1
ATOM 1050 C CA . GLU A 1 132 ? -3.682 7.943 23.181 1.00 96.31 132 GLU A CA 1
ATOM 1051 C C . GLU A 1 132 ? -3.106 6.528 23.276 1.00 96.31 132 GLU A C 1
ATOM 1053 O O . GLU A 1 132 ? -2.347 6.126 22.390 1.00 96.31 132 GLU A O 1
ATOM 1058 N N . LYS A 1 133 ? -3.543 5.728 24.259 1.00 96.38 133 LYS A N 1
ATOM 1059 C CA . LYS A 1 133 ? -3.141 4.313 24.390 1.00 96.38 133 LYS A CA 1
ATOM 1060 C C . LYS A 1 133 ? -3.529 3.483 23.164 1.00 96.38 133 LYS A C 1
ATOM 1062 O O . LYS A 1 133 ? -2.682 2.773 22.617 1.00 96.38 133 LYS A O 1
ATOM 1067 N N . ILE A 1 134 ? -4.769 3.621 22.683 1.00 95.56 134 ILE A N 1
ATOM 1068 C CA . ILE A 1 134 ? -5.241 2.919 21.476 1.00 95.56 134 ILE A CA 1
ATOM 1069 C C . ILE A 1 134 ? -4.368 3.296 20.272 1.00 95.56 134 ILE A C 1
ATOM 1071 O O . ILE A 1 134 ? -3.917 2.426 19.523 1.00 95.56 134 ILE A O 1
ATOM 1075 N N . SER A 1 135 ? -4.059 4.588 20.110 1.00 96.25 135 SER A N 1
ATOM 1076 C CA . SER A 1 135 ? -3.201 5.062 19.022 1.00 96.25 135 SER A CA 1
ATOM 1077 C C . SER A 1 135 ? -1.776 4.504 19.108 1.00 96.25 135 SER A C 1
ATOM 1079 O O . SER A 1 135 ? -1.189 4.170 18.078 1.00 96.25 135 SER A O 1
ATOM 1081 N N . GLN A 1 136 ? -1.222 4.355 20.316 1.00 97.75 136 GLN A N 1
ATOM 1082 C CA . GLN A 1 136 ? 0.116 3.801 20.526 1.00 97.75 136 GLN A CA 1
ATOM 1083 C C . GLN A 1 136 ? 0.173 2.323 20.119 1.00 97.75 136 GLN A C 1
ATOM 1085 O O . GLN A 1 136 ? 1.085 1.931 19.387 1.00 97.75 136 GLN A O 1
ATOM 1090 N N . ILE A 1 137 ? -0.826 1.521 20.501 1.00 97.88 137 ILE A N 1
ATOM 1091 C CA . ILE A 1 137 ? -0.921 0.105 20.107 1.00 97.88 137 ILE A CA 1
ATOM 1092 C C . ILE A 1 137 ? -1.118 -0.029 18.594 1.00 97.88 137 ILE A C 1
ATOM 1094 O O . ILE A 1 137 ? -0.393 -0.776 17.932 1.00 97.88 137 ILE A O 1
ATOM 1098 N N . ALA A 1 138 ? -2.014 0.771 18.015 1.00 96.25 138 ALA A N 1
ATOM 1099 C CA . ALA A 1 138 ? -2.225 0.853 16.572 1.00 96.25 138 ALA A CA 1
ATOM 1100 C C . ALA A 1 138 ? -0.925 1.175 15.805 1.00 96.25 138 ALA A C 1
ATOM 1102 O O . ALA A 1 138 ? -0.620 0.559 14.778 1.00 96.25 138 ALA A O 1
ATOM 1103 N N . GLN A 1 139 ? -0.128 2.130 16.297 1.00 97.69 139 GLN A N 1
ATOM 1104 C CA . GLN A 1 139 ? 1.174 2.468 15.716 1.00 97.69 139 GLN A CA 1
ATOM 1105 C C . GLN A 1 139 ? 2.195 1.339 15.874 1.00 97.69 139 GLN A C 1
ATOM 1107 O O . GLN A 1 139 ? 2.993 1.116 14.959 1.00 97.69 139 GLN A O 1
ATOM 1112 N N . GLN A 1 140 ? 2.176 0.638 17.009 1.00 97.75 140 GLN A N 1
ATOM 1113 C CA . GLN A 1 140 ? 3.070 -0.479 17.284 1.00 97.75 140 GLN A CA 1
ATOM 1114 C C . GLN A 1 140 ? 2.822 -1.647 16.324 1.00 97.75 140 GLN A C 1
ATOM 1116 O O . GLN A 1 140 ? 3.782 -2.136 15.730 1.00 97.75 140 GLN A O 1
ATOM 1121 N N . VAL A 1 141 ? 1.564 -2.044 16.111 1.00 97.56 141 VAL A N 1
ATOM 1122 C CA . VAL A 1 141 ? 1.209 -3.132 15.177 1.00 97.56 141 VAL A CA 1
ATOM 1123 C C . VAL A 1 141 ? 1.532 -2.754 13.730 1.00 97.56 141 VAL A C 1
ATOM 1125 O O . VAL A 1 141 ? 2.067 -3.555 12.969 1.00 97.56 141 VAL A O 1
ATOM 1128 N N . ASN A 1 142 ? 1.321 -1.491 13.352 1.00 96.75 142 ASN A N 1
ATOM 1129 C CA . ASN A 1 142 ? 1.651 -1.010 12.007 1.00 96.75 142 ASN A CA 1
ATOM 1130 C C . ASN A 1 142 ? 3.148 -0.771 11.763 1.00 96.75 142 ASN A C 1
ATOM 1132 O O . ASN A 1 142 ? 3.531 -0.405 10.647 1.00 96.75 142 ASN A O 1
ATOM 1136 N N . ARG A 1 143 ? 4.010 -0.946 12.771 1.00 97.38 143 ARG A N 1
ATOM 1137 C CA . ARG A 1 143 ? 5.440 -0.641 12.662 1.00 97.38 143 ARG A CA 1
ATOM 1138 C C . ARG A 1 143 ? 6.110 -1.405 11.524 1.00 97.38 143 ARG A C 1
ATOM 1140 O O . ARG A 1 143 ? 6.861 -0.799 10.768 1.00 97.38 143 ARG A O 1
ATOM 1147 N N . GLU A 1 144 ? 5.834 -2.698 11.387 1.00 95.44 144 GLU A N 1
ATOM 1148 C CA . GLU A 1 144 ? 6.449 -3.527 10.343 1.00 95.44 144 GLU A CA 1
ATOM 1149 C C . GLU A 1 144 ? 6.015 -3.091 8.945 1.00 95.44 144 GLU A C 1
ATOM 1151 O O . GLU A 1 144 ? 6.860 -2.883 8.080 1.00 95.44 144 GLU A O 1
ATOM 1156 N N . SER A 1 145 ? 4.719 -2.836 8.744 1.00 94.94 145 SER A N 1
ATOM 1157 C CA . SER A 1 145 ? 4.201 -2.300 7.478 1.00 94.94 145 SER A CA 1
ATOM 1158 C C . SER A 1 145 ? 4.843 -0.964 7.105 1.00 94.94 145 SER A C 1
ATOM 1160 O O . SER A 1 145 ? 5.111 -0.714 5.933 1.00 94.94 145 SER A O 1
ATOM 1162 N N . ARG A 1 146 ? 5.103 -0.098 8.094 1.00 96.25 146 ARG A N 1
ATOM 1163 C CA . ARG A 1 146 ? 5.785 1.185 7.874 1.00 96.25 146 ARG A CA 1
ATOM 1164 C C . ARG A 1 146 ? 7.248 1.006 7.486 1.00 96.25 146 ARG A C 1
ATOM 1166 O O . ARG A 1 146 ? 7.719 1.738 6.623 1.00 96.25 146 ARG A O 1
ATOM 1173 N N . LEU A 1 147 ? 7.952 0.080 8.135 1.00 96.62 147 LEU A N 1
ATOM 1174 C CA . LEU A 1 147 ? 9.340 -0.235 7.799 1.00 96.62 147 LEU A CA 1
ATOM 1175 C C . LEU A 1 147 ? 9.434 -0.817 6.392 1.00 96.62 147 LEU A C 1
ATOM 1177 O O . LEU A 1 147 ? 10.230 -0.337 5.601 1.00 96.62 147 LEU A O 1
ATOM 1181 N N . GLU A 1 148 ? 8.556 -1.754 6.043 1.00 94.31 148 GLU A N 1
ATOM 1182 C CA . GLU A 1 148 ? 8.526 -2.327 4.699 1.00 94.31 148 GLU A CA 1
ATOM 1183 C C . GLU A 1 148 ? 8.223 -1.270 3.629 1.00 94.31 148 GLU A C 1
ATOM 1185 O O . GLU A 1 148 ? 8.892 -1.224 2.603 1.00 94.31 148 GLU A O 1
ATOM 1190 N N . ALA A 1 149 ? 7.255 -0.382 3.872 1.00 93.69 149 ALA A N 1
ATOM 1191 C CA . ALA A 1 149 ? 6.961 0.713 2.949 1.00 93.69 149 ALA A CA 1
ATOM 1192 C C . ALA A 1 149 ? 8.149 1.678 2.795 1.00 93.69 149 ALA A C 1
ATOM 1194 O O . ALA A 1 149 ? 8.396 2.183 1.701 1.00 93.69 149 ALA A O 1
ATOM 1195 N N . TYR A 1 150 ? 8.888 1.930 3.879 1.00 96.62 150 TYR A N 1
ATOM 1196 C CA . TYR A 1 150 ? 10.101 2.742 3.843 1.00 96.62 150 TYR A CA 1
ATOM 1197 C C . TYR A 1 150 ? 11.208 2.061 3.032 1.00 96.62 150 TYR A C 1
ATOM 1199 O O . TYR A 1 150 ? 11.762 2.681 2.128 1.00 96.62 150 TYR A O 1
ATOM 1207 N N . ASP A 1 151 ? 11.494 0.790 3.316 1.00 95.38 151 ASP A N 1
ATOM 1208 C CA . ASP A 1 151 ? 12.518 0.017 2.613 1.00 95.38 151 ASP A CA 1
ATOM 1209 C C . ASP A 1 151 ? 12.196 -0.071 1.116 1.00 95.38 151 ASP A C 1
ATOM 1211 O O . ASP A 1 151 ? 13.069 0.158 0.277 1.00 95.38 151 ASP A O 1
ATOM 1215 N N . GLN A 1 152 ? 10.924 -0.296 0.773 1.00 92.31 152 GLN A N 1
ATOM 1216 C CA . GLN A 1 152 ? 10.456 -0.273 -0.609 1.00 92.31 152 GLN A CA 1
ATOM 1217 C C . GLN A 1 152 ? 10.673 1.101 -1.257 1.00 92.31 152 GLN A C 1
ATOM 1219 O O . GLN A 1 152 ? 11.216 1.179 -2.355 1.00 92.31 152 GLN A O 1
ATOM 1224 N N . GLY A 1 153 ? 10.340 2.191 -0.561 1.00 94.38 153 GLY A N 1
ATOM 1225 C CA . GLY A 1 153 ? 10.582 3.549 -1.052 1.00 94.38 153 GLY A CA 1
ATOM 1226 C C . GLY A 1 153 ? 12.064 3.842 -1.321 1.00 94.38 153 GLY A C 1
ATOM 1227 O O . GLY A 1 153 ? 12.394 4.488 -2.314 1.00 94.38 153 GLY A O 1
ATOM 1228 N N . VAL A 1 154 ? 12.974 3.316 -0.494 1.00 95.94 154 VAL A N 1
ATOM 1229 C CA . VAL A 1 154 ? 14.427 3.428 -0.723 1.00 95.94 154 VAL A CA 1
ATOM 1230 C C . VAL A 1 154 ? 14.846 2.654 -1.975 1.00 95.94 154 VAL A C 1
ATOM 1232 O O . VAL A 1 154 ? 15.640 3.151 -2.777 1.00 95.94 154 VAL A O 1
ATOM 1235 N N . LEU A 1 155 ? 14.312 1.448 -2.178 1.00 93.06 155 LEU A N 1
ATOM 1236 C CA . LEU A 1 155 ? 14.564 0.687 -3.402 1.00 93.06 155 LEU A CA 1
ATOM 1237 C C . LEU A 1 155 ? 14.026 1.419 -4.639 1.00 93.06 155 LEU A C 1
ATOM 1239 O O . LEU A 1 155 ? 14.636 1.335 -5.709 1.00 93.06 155 LEU A O 1
ATOM 1243 N N . ASP A 1 156 ? 12.882 2.100 -4.523 1.00 91.94 156 ASP A N 1
ATOM 1244 C CA . ASP A 1 156 ? 12.267 2.887 -5.603 1.00 91.94 156 ASP A CA 1
ATOM 1245 C C . ASP A 1 156 ? 13.160 4.071 -5.972 1.00 91.94 156 ASP A C 1
ATOM 1247 O O . ASP A 1 156 ? 13.479 4.278 -7.145 1.00 91.94 156 ASP A O 1
ATOM 1251 N N . GLU A 1 157 ? 13.656 4.785 -4.965 1.00 94.44 157 GLU A N 1
ATOM 1252 C CA . GLU A 1 157 ? 14.596 5.885 -5.143 1.00 94.44 157 GLU A CA 1
ATOM 1253 C C . GLU A 1 157 ? 15.881 5.432 -5.863 1.00 94.44 157 GLU A C 1
ATOM 1255 O O . GLU A 1 157 ? 16.312 6.063 -6.835 1.00 94.44 157 GLU A O 1
ATOM 1260 N N . ILE A 1 158 ? 16.476 4.311 -5.442 1.00 94.06 158 ILE A N 1
ATOM 1261 C CA . ILE A 1 158 ? 17.697 3.764 -6.057 1.00 94.06 158 ILE A CA 1
ATOM 1262 C C . ILE A 1 158 ? 17.481 3.438 -7.538 1.00 94.06 158 ILE A C 1
ATOM 1264 O O . ILE A 1 158 ? 18.341 3.750 -8.368 1.00 94.06 158 ILE A O 1
ATOM 1268 N N . ASP A 1 159 ? 16.354 2.821 -7.885 1.00 88.44 159 ASP A N 1
ATOM 1269 C CA . ASP A 1 159 ? 16.081 2.436 -9.269 1.00 88.44 159 ASP A CA 1
ATOM 1270 C C . ASP A 1 159 ? 15.844 3.652 -10.171 1.00 88.44 159 ASP A C 1
ATOM 1272 O O . ASP A 1 159 ? 16.414 3.731 -11.262 1.00 88.44 159 ASP A O 1
ATOM 1276 N N . VAL A 1 160 ? 15.116 4.662 -9.683 1.00 91.44 160 VAL A N 1
ATOM 1277 C CA . VAL A 1 160 ? 14.918 5.932 -10.400 1.00 91.44 160 VAL A CA 1
ATOM 1278 C C . VAL A 1 160 ? 16.257 6.621 -10.681 1.00 91.44 160 VAL A C 1
ATOM 1280 O O . VAL A 1 160 ? 16.514 7.064 -11.811 1.00 91.44 160 VAL A O 1
ATOM 1283 N N . TYR A 1 161 ? 17.153 6.683 -9.691 1.00 93.94 161 TYR A N 1
ATOM 1284 C CA . TYR A 1 161 ? 18.496 7.223 -9.908 1.00 93.94 161 TYR A CA 1
ATOM 1285 C C . TYR A 1 161 ? 19.305 6.374 -10.888 1.00 93.94 161 TYR A C 1
ATOM 1287 O O . TYR A 1 161 ? 19.954 6.922 -11.785 1.00 93.94 161 TYR A O 1
ATOM 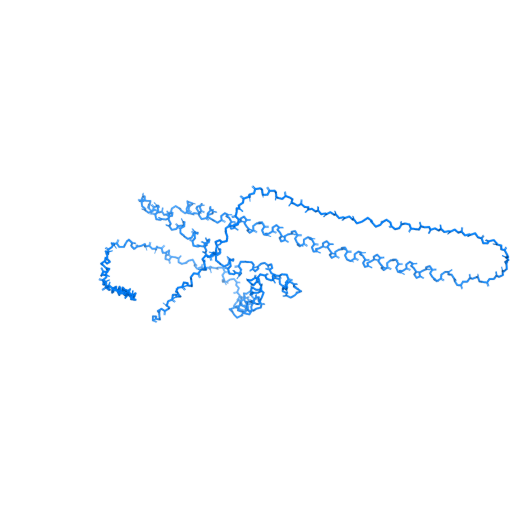1295 N N . GLY A 1 162 ? 19.250 5.048 -10.760 1.00 92.50 162 GLY A N 1
ATOM 1296 C CA . GLY A 1 162 ? 19.913 4.119 -11.670 1.00 92.50 162 GLY A CA 1
ATOM 1297 C C . GLY A 1 162 ? 19.461 4.308 -13.118 1.00 92.50 162 GLY A C 1
ATOM 1298 O O . GLY A 1 162 ? 20.294 4.411 -14.021 1.00 92.50 162 GLY A O 1
ATOM 1299 N N . HIS A 1 163 ? 18.154 4.429 -13.344 1.00 88.62 163 HIS A N 1
ATOM 1300 C CA . HIS A 1 163 ? 17.567 4.699 -14.652 1.00 88.62 163 HIS A CA 1
ATOM 1301 C C . HIS A 1 163 ? 18.044 6.044 -15.219 1.00 88.62 163 HIS A C 1
ATOM 1303 O O . HIS A 1 163 ? 18.542 6.107 -16.345 1.00 88.62 163 HIS A O 1
ATOM 1309 N N . SER A 1 164 ? 18.002 7.103 -14.408 1.00 91.06 164 SER A N 1
ATOM 1310 C CA . SER A 1 164 ? 18.449 8.446 -14.801 1.00 91.06 164 SER A CA 1
ATOM 1311 C C . SER A 1 164 ? 19.931 8.483 -15.203 1.00 91.06 164 SER A C 1
ATOM 1313 O O . SER A 1 164 ? 20.310 9.144 -16.175 1.00 91.06 164 SER A O 1
ATOM 1315 N N . LEU A 1 165 ? 20.788 7.747 -14.488 1.00 92.19 165 LEU A N 1
ATOM 1316 C CA . LEU A 1 165 ? 22.210 7.619 -14.817 1.00 92.19 165 LEU A CA 1
ATOM 1317 C C . LEU A 1 165 ? 22.436 6.845 -16.121 1.00 92.19 165 LEU A C 1
ATOM 1319 O O . LEU A 1 165 ? 23.270 7.262 -16.929 1.00 92.19 165 LEU A O 1
ATOM 1323 N N . ARG A 1 166 ? 21.685 5.759 -16.358 1.00 90.19 166 ARG A N 1
ATOM 1324 C CA . ARG A 1 166 ? 21.744 4.994 -17.616 1.00 90.19 166 ARG A CA 1
ATOM 1325 C C . ARG A 1 166 ? 21.370 5.864 -18.815 1.00 90.19 166 ARG A C 1
ATOM 1327 O O . ARG A 1 166 ? 22.114 5.878 -19.794 1.00 90.19 166 ARG A O 1
ATOM 1334 N N . LEU A 1 167 ? 20.288 6.640 -18.717 1.00 89.94 167 LEU A N 1
ATOM 1335 C CA . LEU A 1 167 ? 19.880 7.569 -19.777 1.00 89.94 167 LEU A CA 1
ATOM 1336 C C . LEU A 1 167 ? 20.963 8.611 -20.073 1.00 89.94 167 LEU A C 1
ATOM 1338 O O . LEU A 1 167 ? 21.316 8.832 -21.232 1.00 89.94 167 LEU A O 1
ATOM 1342 N N . ARG A 1 168 ? 21.549 9.211 -19.028 1.00 90.50 168 ARG A N 1
ATOM 1343 C CA . ARG A 1 168 ? 22.644 10.178 -19.192 1.00 90.50 168 ARG A CA 1
ATOM 1344 C C . ARG A 1 168 ? 23.853 9.549 -19.887 1.00 90.50 168 ARG A C 1
ATOM 1346 O O . ARG A 1 168 ? 24.425 10.170 -20.777 1.00 90.50 168 ARG A O 1
ATOM 1353 N N . TYR A 1 169 ? 24.227 8.329 -19.502 1.00 89.88 169 TYR A N 1
ATOM 1354 C CA . TYR A 1 169 ? 25.340 7.607 -20.117 1.00 89.88 169 TYR A CA 1
ATOM 1355 C C . TYR A 1 169 ? 25.100 7.336 -21.609 1.00 89.88 169 TYR A C 1
ATOM 1357 O O . TYR A 1 169 ? 25.992 7.592 -22.419 1.00 89.88 169 TYR A O 1
ATOM 1365 N N . MET A 1 170 ? 23.900 6.877 -21.983 1.00 88.12 170 MET A N 1
ATOM 1366 C CA . MET A 1 170 ? 23.546 6.631 -23.388 1.00 88.12 170 MET A CA 1
ATOM 1367 C C . MET A 1 170 ? 23.607 7.916 -24.216 1.00 88.12 170 MET A C 1
ATOM 1369 O O . MET A 1 170 ? 24.254 7.940 -25.260 1.00 88.12 170 MET A O 1
ATOM 1373 N N . HIS A 1 171 ? 23.062 9.015 -23.694 1.00 89.19 171 HIS A N 1
ATOM 1374 C CA . HIS A 1 171 ? 23.103 10.311 -24.369 1.00 89.19 171 HIS A CA 1
ATOM 1375 C C . HIS A 1 171 ? 24.538 10.832 -24.573 1.00 89.19 171 HIS A C 1
ATOM 1377 O O . HIS A 1 171 ? 24.885 11.323 -25.646 1.00 89.19 171 HIS A O 1
ATOM 1383 N N . THR A 1 172 ? 25.418 10.710 -23.570 1.00 86.56 172 THR A N 1
ATOM 1384 C CA . THR A 1 172 ? 26.831 11.106 -23.722 1.00 86.56 172 THR A CA 1
ATOM 1385 C C . THR A 1 172 ? 27.574 10.216 -24.720 1.00 86.56 172 THR A C 1
ATOM 1387 O O . THR A 1 172 ? 28.426 10.715 -25.455 1.00 86.56 172 THR A O 1
ATOM 1390 N N . ARG A 1 173 ? 27.254 8.917 -24.782 1.00 86.50 173 ARG A N 1
ATOM 1391 C CA . ARG A 1 173 ? 27.843 7.993 -25.758 1.00 86.50 173 ARG A CA 1
ATOM 1392 C C . ARG A 1 173 ? 27.464 8.373 -27.190 1.00 86.50 173 ARG A C 1
ATOM 1394 O O . ARG A 1 173 ? 28.352 8.501 -28.026 1.00 86.50 173 ARG A O 1
ATOM 1401 N N . GLU A 1 174 ? 26.186 8.635 -27.448 1.00 86.19 174 GLU A N 1
ATOM 1402 C CA . GLU A 1 174 ? 25.707 9.075 -28.766 1.00 86.19 174 GLU A CA 1
ATOM 1403 C C . GLU A 1 174 ? 26.351 10.404 -29.191 1.00 86.19 174 GLU A C 1
ATOM 1405 O O . GLU A 1 174 ? 26.818 10.548 -30.322 1.00 86.19 174 GLU A O 1
ATOM 1410 N N . GLN A 1 175 ? 26.475 11.362 -28.266 1.00 81.06 175 GLN A N 1
ATOM 1411 C CA . GLN A 1 175 ? 27.180 12.618 -28.533 1.00 81.06 175 GLN A CA 1
ATOM 1412 C C . GLN A 1 175 ? 28.677 12.410 -28.818 1.00 81.06 175 GLN A C 1
ATOM 1414 O O . GLN A 1 175 ? 29.224 13.035 -29.729 1.00 81.06 175 GLN A O 1
ATOM 1419 N N . GLY A 1 176 ? 29.346 11.510 -28.094 1.00 76.25 176 GLY A N 1
ATOM 1420 C CA . GLY A 1 176 ? 30.740 11.143 -28.356 1.00 76.25 176 GLY A CA 1
ATOM 1421 C C . GLY A 1 176 ? 30.939 10.529 -29.745 1.00 76.25 176 GLY A C 1
ATOM 1422 O O . GLY A 1 176 ? 31.874 10.905 -30.457 1.00 76.25 176 GLY A O 1
ATOM 1423 N N . ASP A 1 177 ? 30.024 9.658 -30.168 1.00 74.19 177 ASP A N 1
ATOM 1424 C CA . ASP A 1 177 ? 30.052 9.046 -31.499 1.00 74.19 177 ASP A CA 1
ATOM 1425 C C . ASP A 1 177 ? 29.816 10.090 -32.604 1.00 74.19 177 ASP A C 1
ATOM 1427 O O . ASP A 1 177 ? 30.502 10.066 -33.629 1.00 74.19 177 ASP A O 1
ATOM 1431 N N . THR A 1 178 ? 28.951 11.089 -32.381 1.00 70.62 178 THR A N 1
ATOM 1432 C CA . THR A 1 178 ? 28.789 12.202 -33.339 1.00 70.62 178 THR A CA 1
ATOM 1433 C C . THR A 1 178 ? 30.034 13.087 -33.454 1.00 70.62 178 THR A C 1
ATOM 1435 O O . THR A 1 178 ? 30.399 13.480 -34.564 1.00 70.62 178 THR A O 1
ATOM 1438 N N . LEU A 1 179 ? 30.736 13.364 -32.348 1.00 63.91 179 LEU A N 1
ATOM 1439 C CA . LEU A 1 179 ? 31.978 14.147 -32.368 1.00 63.91 179 LEU A CA 1
ATOM 1440 C C . LEU A 1 179 ? 33.115 13.389 -33.063 1.00 63.91 179 LEU A C 1
ATOM 1442 O O . LEU A 1 179 ? 33.804 13.963 -33.909 1.00 63.91 179 LEU A O 1
ATOM 1446 N N . ASN A 1 180 ? 33.267 12.094 -32.777 1.00 64.75 180 ASN A N 1
ATOM 1447 C CA . ASN A 1 180 ? 34.251 11.244 -33.446 1.00 64.75 180 ASN A CA 1
ATOM 1448 C C . ASN A 1 180 ? 33.935 11.068 -34.940 1.00 64.75 180 ASN A C 1
ATOM 1450 O O . ASN A 1 180 ? 34.843 11.153 -35.767 1.00 64.75 180 ASN A O 1
ATOM 1454 N N . SER A 1 181 ? 32.661 10.911 -35.316 1.00 67.44 181 SER A N 1
ATOM 1455 C CA . SER A 1 181 ? 32.239 10.854 -36.722 1.00 67.44 181 SER A CA 1
ATOM 1456 C C . SER A 1 181 ? 32.484 12.179 -37.458 1.00 67.44 181 SER A C 1
ATOM 1458 O O . SER A 1 181 ? 32.915 12.172 -38.612 1.00 67.44 181 SER A O 1
ATOM 1460 N N . CYS A 1 182 ? 32.253 13.324 -36.806 1.00 53.59 182 CYS A N 1
ATOM 1461 C CA . CYS A 1 182 ? 32.522 14.648 -37.376 1.00 53.59 182 CYS A CA 1
ATOM 1462 C C . CYS A 1 182 ? 34.030 14.876 -37.593 1.00 53.59 182 CYS A C 1
ATOM 1464 O O . CYS A 1 182 ? 34.453 15.314 -38.665 1.00 53.59 182 CYS A O 1
ATOM 1466 N N . MET A 1 183 ? 34.859 14.491 -36.617 1.00 59.62 183 MET A N 1
ATOM 1467 C CA . MET A 1 183 ? 36.321 14.550 -36.723 1.00 59.62 183 MET A CA 1
ATOM 1468 C C . MET A 1 183 ? 36.866 13.619 -37.818 1.00 59.62 183 MET A C 1
ATOM 1470 O O . MET A 1 183 ? 37.761 14.011 -38.569 1.00 59.62 183 MET A O 1
ATOM 1474 N N . HIS A 1 184 ? 36.298 12.416 -37.963 1.00 54.81 184 HIS A N 1
ATOM 1475 C CA . HIS A 1 184 ? 36.695 11.458 -38.996 1.00 54.81 184 HIS A CA 1
ATOM 1476 C C . HIS A 1 184 ? 36.373 11.958 -40.417 1.00 54.81 184 HIS A C 1
ATOM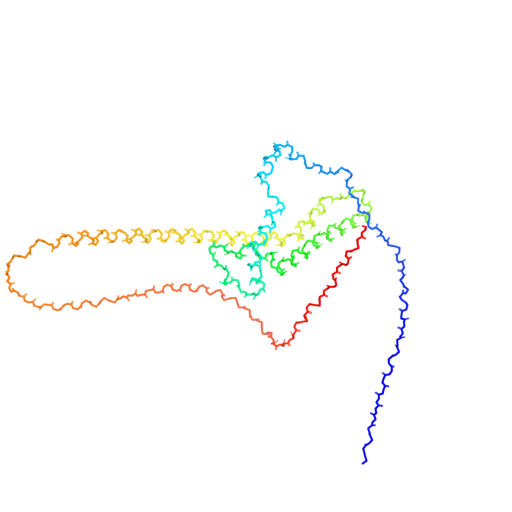 1478 O O . HIS A 1 184 ? 37.223 11.870 -41.306 1.00 54.81 184 HIS A O 1
ATOM 1484 N N . MET A 1 185 ? 35.199 12.573 -40.632 1.00 58.88 185 MET A N 1
ATOM 1485 C CA . MET A 1 185 ? 34.866 13.193 -41.926 1.00 58.88 185 MET A CA 1
ATOM 1486 C C . MET A 1 185 ? 35.765 14.394 -42.251 1.00 58.88 185 MET A C 1
ATOM 1488 O O . MET A 1 185 ? 36.153 14.578 -43.406 1.00 58.88 185 MET A O 1
ATOM 1492 N N . HIS A 1 186 ? 36.151 15.180 -41.242 1.00 51.25 186 HIS A N 1
ATOM 1493 C CA . HIS A 1 186 ? 37.042 16.323 -41.439 1.00 51.25 186 HIS A CA 1
ATOM 1494 C C . HIS A 1 186 ? 38.464 15.903 -41.858 1.00 51.25 186 HIS A C 1
ATOM 1496 O O . HIS A 1 186 ? 39.070 16.560 -42.703 1.00 51.25 186 HIS A O 1
ATOM 1502 N N . MET A 1 187 ? 38.983 14.775 -41.353 1.00 59.50 187 MET A N 1
ATOM 1503 C CA . MET A 1 187 ? 40.289 14.255 -41.788 1.00 59.50 187 MET A CA 1
ATOM 1504 C C . MET A 1 187 ? 40.260 13.627 -43.188 1.00 59.50 187 MET A C 1
ATOM 1506 O O . MET A 1 187 ? 41.241 13.749 -43.923 1.00 59.50 187 MET A O 1
ATOM 1510 N N . HIS A 1 188 ? 39.151 13.003 -43.600 1.00 52.78 188 HIS A N 1
ATOM 1511 C CA . HIS A 1 188 ? 39.072 12.376 -44.924 1.00 52.78 188 HIS A CA 1
ATOM 1512 C C . HIS A 1 188 ? 38.982 13.399 -46.074 1.00 52.78 188 HIS A C 1
ATOM 1514 O O . HIS A 1 188 ? 39.481 13.140 -47.167 1.00 52.78 188 HIS A O 1
ATOM 1520 N N . MET A 1 189 ? 38.459 14.607 -45.824 1.00 57.38 189 MET A N 1
ATOM 1521 C CA . MET A 1 189 ? 38.457 15.692 -46.820 1.00 57.38 189 MET A CA 1
ATOM 1522 C C . MET A 1 189 ? 39.837 16.321 -47.075 1.00 57.38 189 MET A C 1
ATOM 1524 O O . MET A 1 189 ? 40.011 16.991 -48.092 1.00 57.38 189 MET A O 1
ATOM 1528 N N . HIS A 1 190 ? 40.830 16.105 -46.206 1.00 55.03 190 HIS A N 1
ATOM 1529 C CA . HIS A 1 190 ? 42.133 16.772 -46.316 1.00 55.03 190 HIS A CA 1
ATOM 1530 C C . HIS A 1 190 ? 43.217 15.961 -47.057 1.00 55.03 190 HIS A C 1
ATOM 1532 O O . HIS A 1 190 ? 44.339 16.443 -47.205 1.00 55.03 190 HIS A O 1
ATOM 1538 N N . MET A 1 191 ? 42.895 14.765 -47.572 1.00 54.62 191 MET A N 1
ATOM 1539 C CA . MET A 1 191 ? 43.842 13.858 -48.254 1.00 54.62 191 MET A CA 1
ATOM 1540 C C . MET A 1 191 ? 43.643 13.729 -49.779 1.00 54.62 191 MET A C 1
ATOM 1542 O O . MET A 1 191 ? 44.064 12.745 -50.387 1.00 54.62 191 MET A O 1
ATOM 1546 N N . HIS A 1 192 ? 43.043 14.727 -50.436 1.00 53.75 192 HIS A N 1
ATOM 1547 C CA . HIS A 1 192 ? 42.821 14.696 -51.892 1.00 53.75 192 HIS A CA 1
ATOM 1548 C C . HIS A 1 192 ? 43.386 15.874 -52.690 1.00 53.75 192 HIS A C 1
ATOM 1550 O O . HIS A 1 192 ? 42.860 16.226 -53.738 1.00 53.75 192 HIS A O 1
ATOM 1556 N N . MET A 1 193 ? 44.527 16.421 -52.272 1.00 55.97 193 MET A N 1
ATOM 1557 C CA . MET A 1 193 ? 45.354 17.261 -53.144 1.00 55.97 193 MET A CA 1
ATOM 1558 C C . MET A 1 193 ? 46.832 17.037 -52.818 1.00 55.97 193 MET A C 1
ATOM 1560 O O . MET A 1 193 ? 47.340 17.686 -51.916 1.00 55.97 193 MET A O 1
ATOM 1564 N N . HIS A 1 194 ? 47.474 16.076 -53.496 1.00 50.97 194 HIS A N 1
ATOM 1565 C CA . HIS A 1 194 ? 48.878 16.098 -53.961 1.00 50.97 194 HIS A CA 1
ATOM 1566 C C . HIS A 1 194 ? 49.375 14.677 -54.289 1.00 50.97 194 HIS A C 1
ATOM 1568 O O . HIS A 1 194 ? 50.126 14.067 -53.536 1.00 50.97 194 HIS A O 1
ATOM 1574 N N . THR A 1 195 ? 49.002 14.163 -55.464 1.00 49.25 195 THR A N 1
ATOM 1575 C CA . THR A 1 195 ? 49.850 13.213 -56.200 1.00 49.25 195 THR A CA 1
ATOM 1576 C C . THR A 1 195 ? 50.609 13.998 -57.263 1.00 49.25 195 THR A C 1
ATOM 1578 O O . THR A 1 195 ? 50.115 14.269 -58.355 1.00 49.25 195 THR A O 1
ATOM 1581 N N . GLY A 1 196 ? 51.818 14.417 -56.906 1.00 51.97 196 GLY A N 1
ATOM 1582 C CA . GLY A 1 196 ? 52.768 15.042 -57.812 1.00 51.97 196 GLY A CA 1
ATOM 1583 C C . GLY A 1 196 ? 54.180 14.595 -57.464 1.00 51.97 196 GLY A C 1
ATOM 1584 O O . GLY A 1 196 ? 54.760 15.112 -56.520 1.00 51.97 196 GLY A O 1
ATOM 1585 N N . THR A 1 197 ? 54.662 13.650 -58.277 1.00 52.44 197 THR A N 1
ATOM 1586 C CA . THR A 1 197 ? 56.059 13.311 -58.609 1.00 52.44 197 THR A CA 1
ATOM 1587 C C . THR A 1 197 ? 56.966 12.672 -57.550 1.00 52.44 197 THR A C 1
ATOM 1589 O O . THR A 1 197 ? 57.332 13.296 -56.563 1.00 52.44 197 THR A O 1
ATOM 1592 N N . ASP A 1 198 ? 57.368 11.438 -57.883 1.00 49.72 198 ASP A N 1
ATOM 1593 C CA . ASP A 1 198 ? 58.723 10.869 -57.855 1.00 49.72 198 ASP A CA 1
ATOM 1594 C C . ASP A 1 198 ? 59.604 11.086 -56.619 1.00 49.72 198 ASP A C 1
ATOM 1596 O O . ASP A 1 198 ? 60.127 12.169 -56.380 1.00 49.72 198 ASP A O 1
ATOM 1600 N N . THR A 1 199 ? 59.939 10.002 -55.918 1.00 53.78 199 THR A N 1
ATOM 1601 C CA . THR A 1 199 ? 61.227 9.289 -56.061 1.00 53.78 199 THR A CA 1
ATOM 1602 C C . THR A 1 199 ? 61.395 8.251 -54.948 1.00 53.78 199 THR A C 1
ATOM 1604 O O . THR A 1 199 ? 60.856 8.378 -53.853 1.00 53.78 199 THR A O 1
ATOM 1607 N N . ASP A 1 200 ? 62.124 7.197 -55.302 1.00 55.19 200 ASP A N 1
ATOM 1608 C CA . ASP A 1 200 ? 62.603 6.076 -54.498 1.00 55.19 200 ASP A CA 1
ATOM 1609 C C . ASP A 1 200 ? 62.903 6.370 -53.016 1.00 55.19 200 ASP A C 1
ATOM 1611 O O . ASP A 1 200 ? 63.616 7.318 -52.700 1.00 55.19 200 ASP A O 1
ATOM 1615 N N . ALA A 1 201 ? 62.487 5.464 -52.121 1.00 55.31 201 ALA A N 1
ATOM 1616 C CA . ALA A 1 201 ? 63.402 4.680 -51.277 1.00 55.31 201 ALA A CA 1
ATOM 1617 C C . ALA A 1 201 ? 62.697 4.016 -50.079 1.00 55.31 201 ALA A C 1
ATOM 1619 O O . ALA A 1 201 ? 61.891 4.617 -49.378 1.00 55.31 201 ALA A O 1
ATOM 1620 N N . ALA A 1 202 ? 63.167 2.796 -49.808 1.00 50.81 202 ALA A N 1
ATOM 1621 C CA . ALA A 1 202 ? 63.243 2.130 -48.509 1.00 50.81 202 ALA A CA 1
ATOM 1622 C C . ALA A 1 202 ? 61.931 1.752 -47.799 1.00 50.81 202 ALA A C 1
ATOM 1624 O O . ALA A 1 202 ? 61.381 2.462 -46.961 1.00 50.81 202 ALA A O 1
ATOM 1625 N N . THR A 1 203 ? 61.551 0.501 -48.047 1.00 55.84 203 THR A N 1
ATOM 1626 C CA . THR A 1 203 ? 60.761 -0.364 -47.173 1.00 55.84 203 THR A CA 1
ATOM 1627 C C . THR A 1 203 ? 61.339 -0.376 -45.751 1.00 55.84 203 THR A C 1
ATOM 1629 O O . THR A 1 203 ? 62.422 -0.917 -45.525 1.00 55.84 203 THR A O 1
ATOM 1632 N N . VAL A 1 204 ? 60.611 0.189 -44.787 1.00 50.84 204 VAL A N 1
ATOM 1633 C CA . VAL A 1 204 ? 60.830 -0.041 -43.352 1.00 50.84 204 VAL A CA 1
ATOM 1634 C C . VAL A 1 204 ? 59.555 -0.648 -42.789 1.00 50.84 204 VAL A C 1
ATOM 1636 O O . VAL A 1 204 ? 58.518 0.005 -42.698 1.00 50.84 204 VAL A O 1
ATOM 1639 N N . ASP A 1 205 ? 59.657 -1.932 -42.471 1.00 52.91 205 ASP A N 1
ATOM 1640 C CA . ASP A 1 205 ? 58.625 -2.740 -41.838 1.00 52.91 205 ASP A CA 1
ATOM 1641 C C . ASP A 1 205 ? 58.566 -2.386 -40.343 1.00 52.91 205 ASP A C 1
ATOM 1643 O O . ASP A 1 205 ? 59.513 -2.628 -39.592 1.00 52.91 205 ASP A O 1
ATOM 1647 N N . LEU A 1 206 ? 57.477 -1.740 -39.925 1.00 46.09 206 LEU A N 1
ATOM 1648 C CA . LEU A 1 206 ? 57.181 -1.411 -38.531 1.00 46.09 206 LEU A CA 1
ATOM 1649 C C . LEU A 1 206 ? 55.862 -2.083 -38.151 1.00 46.09 206 LEU A C 1
ATOM 1651 O O . LEU A 1 206 ? 54.785 -1.490 -38.190 1.00 46.09 206 LEU A O 1
ATOM 1655 N N . THR A 1 207 ? 55.965 -3.352 -37.764 1.00 51.22 207 THR A N 1
ATOM 1656 C CA . THR A 1 207 ? 54.907 -4.097 -37.083 1.00 51.22 207 THR A CA 1
ATOM 1657 C C . THR A 1 207 ? 54.638 -3.474 -35.710 1.00 51.22 207 THR A C 1
ATOM 1659 O O . THR A 1 207 ? 55.341 -3.751 -34.736 1.00 51.22 207 THR A O 1
ATOM 1662 N N . LEU A 1 208 ? 53.620 -2.616 -35.628 1.00 46.50 208 LEU A N 1
ATOM 1663 C CA . LEU A 1 208 ? 53.055 -2.132 -34.370 1.00 46.50 208 LEU A CA 1
ATOM 1664 C C . LEU A 1 208 ? 51.995 -3.124 -33.878 1.00 46.50 208 LEU A C 1
ATOM 1666 O O . LEU A 1 208 ? 50.849 -3.126 -34.321 1.00 46.50 208 LEU A O 1
ATOM 1670 N N . SER A 1 209 ? 52.404 -3.979 -32.944 1.00 49.09 209 SER A N 1
ATOM 1671 C CA . SER A 1 209 ? 51.529 -4.878 -32.195 1.00 49.09 209 SER A CA 1
ATOM 1672 C C . SER A 1 209 ? 50.714 -4.078 -31.175 1.00 49.09 209 SER A C 1
ATOM 1674 O O . SER A 1 209 ? 51.169 -3.826 -30.061 1.00 49.09 209 SER A O 1
ATOM 1676 N N . SER A 1 210 ? 49.504 -3.660 -31.543 1.00 45.03 210 SER A N 1
ATOM 1677 C CA . SER A 1 210 ? 48.542 -3.078 -30.604 1.00 45.03 210 SER A CA 1
ATOM 1678 C C . SER A 1 210 ? 47.942 -4.179 -29.725 1.00 45.03 210 SER A C 1
ATOM 1680 O O . SER A 1 210 ? 47.004 -4.872 -30.112 1.00 45.03 210 SER A O 1
ATOM 1682 N N . THR A 1 211 ? 48.489 -4.357 -28.523 1.00 45.88 211 THR A N 1
ATOM 1683 C CA . THR A 1 211 ? 47.852 -5.144 -27.463 1.00 45.88 211 THR A CA 1
ATOM 1684 C C . THR A 1 211 ? 46.655 -4.366 -26.919 1.00 45.88 211 THR A C 1
ATOM 1686 O O . THR A 1 211 ? 46.817 -3.428 -26.139 1.00 45.88 211 THR A O 1
ATOM 1689 N N . ASN A 1 212 ? 45.451 -4.754 -27.342 1.00 44.94 212 ASN A N 1
ATOM 1690 C CA . ASN A 1 212 ? 44.201 -4.339 -26.712 1.00 44.94 212 ASN A CA 1
ATOM 1691 C C . ASN A 1 212 ? 44.104 -4.985 -25.325 1.00 44.94 212 ASN A C 1
ATOM 1693 O O . ASN A 1 212 ? 43.732 -6.149 -25.184 1.00 44.94 212 ASN A O 1
ATOM 1697 N N . SER A 1 213 ? 44.445 -4.219 -24.294 1.00 45.03 213 SER A N 1
ATOM 1698 C CA . SER A 1 213 ? 44.188 -4.569 -22.900 1.00 45.03 213 SER A CA 1
ATOM 1699 C C . SER A 1 213 ? 42.706 -4.346 -22.601 1.00 45.03 213 SER A C 1
ATOM 1701 O O . SER A 1 213 ? 42.298 -3.262 -22.192 1.00 45.03 213 SER A O 1
ATOM 1703 N N . SER A 1 214 ? 41.883 -5.367 -22.833 1.00 44.81 214 SER A N 1
ATOM 1704 C CA . SER A 1 214 ? 40.503 -5.418 -22.350 1.00 44.81 214 SER A CA 1
ATOM 1705 C C . SER A 1 214 ? 40.507 -5.587 -20.830 1.00 44.81 214 SER A C 1
ATOM 1707 O O . SER A 1 214 ? 40.556 -6.697 -20.310 1.00 44.81 214 SER A O 1
ATOM 1709 N N . SER A 1 215 ? 40.472 -4.475 -20.101 1.00 44.28 215 SER A N 1
ATOM 1710 C CA . SER A 1 215 ? 40.170 -4.451 -18.673 1.00 44.28 215 SER A CA 1
ATOM 1711 C C . SER A 1 215 ? 38.666 -4.654 -18.474 1.00 44.28 215 SER A C 1
ATOM 1713 O O . SER A 1 215 ? 37.883 -3.710 -18.392 1.00 44.28 215 SER A O 1
ATOM 1715 N N . THR A 1 216 ? 38.245 -5.916 -18.400 1.00 42.28 216 THR A N 1
ATOM 1716 C CA . THR A 1 216 ? 36.953 -6.293 -17.820 1.00 42.28 216 THR A CA 1
ATOM 1717 C C . THR A 1 216 ? 36.971 -5.937 -16.338 1.00 42.28 216 THR A C 1
ATOM 1719 O O . THR A 1 216 ? 37.562 -6.645 -15.523 1.00 42.28 216 THR A O 1
ATOM 1722 N N . ASN A 1 217 ? 36.357 -4.807 -15.994 1.00 43.12 217 ASN A N 1
ATOM 1723 C CA . ASN A 1 217 ? 36.113 -4.418 -14.614 1.00 43.12 217 ASN A CA 1
ATOM 1724 C C . ASN A 1 217 ? 34.880 -5.180 -14.104 1.00 43.12 217 ASN A C 1
ATOM 1726 O O . ASN A 1 217 ? 33.760 -4.672 -14.109 1.00 43.12 217 ASN A O 1
ATOM 1730 N N . SER A 1 218 ? 35.090 -6.442 -13.737 1.00 42.00 218 SER A N 1
ATOM 1731 C CA . SER A 1 218 ? 34.089 -7.289 -13.096 1.00 42.00 218 SER A CA 1
ATOM 1732 C C . SER A 1 218 ? 34.025 -6.939 -11.610 1.00 42.00 218 SER A C 1
ATOM 1734 O O . SER A 1 218 ? 34.635 -7.610 -10.782 1.00 42.00 218 SER A O 1
ATOM 1736 N N . ASN A 1 219 ? 33.284 -5.889 -11.254 1.00 39.75 219 ASN A N 1
ATOM 1737 C CA . ASN A 1 219 ? 32.836 -5.704 -9.873 1.00 39.75 219 ASN A CA 1
ATOM 1738 C C . ASN A 1 219 ? 31.696 -6.693 -9.599 1.00 39.75 219 ASN A C 1
ATOM 1740 O O . ASN A 1 219 ? 30.519 -6.343 -9.620 1.00 39.75 219 ASN A O 1
ATOM 1744 N N . SER A 1 220 ? 32.054 -7.956 -9.361 1.00 42.12 220 SER A N 1
ATOM 1745 C CA . SER A 1 220 ? 31.165 -8.917 -8.719 1.00 42.12 220 SER A CA 1
ATOM 1746 C C . SER A 1 220 ? 31.078 -8.553 -7.239 1.00 42.12 220 SER A C 1
ATOM 1748 O O . SER A 1 220 ? 31.933 -8.933 -6.438 1.00 42.12 220 SER A O 1
ATOM 1750 N N . PHE A 1 221 ? 30.058 -7.780 -6.879 1.00 38.25 221 PHE A N 1
ATOM 1751 C CA . PHE A 1 221 ? 29.675 -7.577 -5.489 1.00 38.25 221 PHE A CA 1
ATOM 1752 C C . PHE A 1 221 ? 29.000 -8.866 -5.002 1.00 38.25 221 PHE A C 1
ATOM 1754 O O . PHE A 1 221 ? 27.786 -9.031 -5.065 1.00 38.25 221 PHE A O 1
ATOM 1761 N N . THR A 1 222 ? 29.803 -9.847 -4.595 1.00 39.59 222 THR A N 1
ATOM 1762 C CA . THR A 1 222 ? 29.300 -11.040 -3.918 1.00 39.59 222 THR A CA 1
ATOM 1763 C C . THR A 1 222 ? 29.012 -10.673 -2.469 1.00 39.59 222 THR A C 1
ATOM 1765 O O . THR A 1 222 ? 29.922 -10.645 -1.640 1.00 39.59 222 THR A O 1
ATOM 1768 N N . ASN A 1 223 ? 27.744 -10.410 -2.155 1.00 35.84 223 ASN A N 1
ATOM 1769 C CA . ASN A 1 223 ? 27.252 -10.498 -0.784 1.00 35.84 223 ASN A CA 1
ATOM 1770 C C . ASN A 1 223 ? 27.278 -11.974 -0.372 1.00 35.84 223 ASN A C 1
ATOM 1772 O O . ASN A 1 223 ? 26.323 -12.719 -0.573 1.00 35.84 223 ASN A O 1
ATOM 1776 N N . SER A 1 224 ? 28.406 -12.415 0.179 1.00 36.78 224 SER A N 1
ATOM 1777 C CA . SER A 1 224 ? 28.528 -13.706 0.849 1.00 36.78 224 SER A CA 1
ATOM 1778 C C . SER A 1 224 ? 27.802 -13.641 2.195 1.00 36.78 224 SER A C 1
ATOM 1780 O O . SER A 1 224 ? 28.417 -13.438 3.244 1.00 36.78 224 SER A O 1
ATOM 1782 N N . PHE A 1 225 ? 26.478 -13.796 2.163 1.00 37.66 225 PHE A N 1
ATOM 1783 C CA . PHE A 1 225 ? 25.692 -14.100 3.351 1.00 37.66 225 PHE A CA 1
ATOM 1784 C C . PHE A 1 225 ? 25.970 -15.557 3.730 1.00 37.66 225 PHE A C 1
ATOM 1786 O O . PHE A 1 225 ? 25.470 -16.503 3.122 1.00 37.66 225 PHE A O 1
ATOM 1793 N N . THR A 1 226 ? 26.862 -15.736 4.699 1.00 39.56 226 THR A N 1
ATOM 1794 C CA . THR A 1 226 ? 27.263 -17.052 5.194 1.00 39.56 226 THR A CA 1
ATOM 1795 C C . THR A 1 226 ? 26.191 -17.542 6.165 1.00 39.56 226 THR A C 1
ATOM 1797 O O . THR A 1 226 ? 26.296 -17.330 7.368 1.00 39.56 226 THR A O 1
ATOM 1800 N N . SER A 1 227 ? 25.144 -18.181 5.643 1.00 41.88 227 SER A N 1
ATOM 1801 C CA . SER A 1 227 ? 24.223 -18.985 6.448 1.00 41.88 227 SER A CA 1
ATOM 1802 C C . SER A 1 227 ? 24.790 -20.401 6.557 1.00 41.88 227 SER A C 1
ATOM 1804 O O . SER A 1 227 ? 24.560 -21.260 5.707 1.00 41.88 227 SER A O 1
ATOM 1806 N N . GLN A 1 228 ? 25.603 -20.643 7.589 1.00 43.03 228 GLN A N 1
ATOM 1807 C CA . GLN A 1 228 ? 25.869 -22.006 8.044 1.00 43.03 228 GLN A CA 1
ATOM 1808 C C . GLN A 1 228 ? 24.645 -22.496 8.819 1.00 43.03 228 GLN A C 1
ATOM 1810 O O . GLN A 1 228 ? 24.548 -22.340 10.031 1.00 43.03 228 GLN A O 1
ATOM 1815 N N . GLY A 1 229 ? 23.714 -23.104 8.092 1.00 39.41 229 GLY A N 1
ATOM 1816 C CA . GLY A 1 229 ? 22.633 -23.906 8.645 1.00 39.41 229 GLY A CA 1
ATOM 1817 C C . GLY A 1 229 ? 22.547 -25.205 7.864 1.00 39.41 229 GLY A C 1
ATOM 1818 O O . GLY A 1 229 ? 21.833 -25.284 6.872 1.00 39.41 229 GLY A O 1
ATOM 1819 N N . GLN A 1 230 ? 23.304 -26.222 8.283 1.00 43.91 230 GLN A N 1
ATOM 1820 C CA . GLN A 1 230 ? 23.096 -27.596 7.829 1.00 43.91 230 GLN A CA 1
ATOM 1821 C C . GLN A 1 230 ? 21.759 -28.096 8.397 1.00 43.91 230 GLN A C 1
ATOM 1823 O O . GLN A 1 230 ? 21.711 -28.684 9.474 1.00 43.91 230 GLN A O 1
ATOM 1828 N N . GLY A 1 231 ? 20.671 -27.815 7.684 1.00 39.50 231 GLY A N 1
ATOM 1829 C CA . GLY A 1 231 ? 19.374 -28.455 7.865 1.00 39.50 231 GLY A CA 1
ATOM 1830 C C . GLY A 1 231 ? 19.254 -29.595 6.865 1.00 39.50 231 GLY A C 1
ATOM 1831 O O . GLY A 1 231 ? 19.389 -29.387 5.666 1.00 39.50 231 GLY A O 1
ATOM 1832 N N . GLN A 1 232 ? 19.072 -30.810 7.364 1.00 43.69 232 GLN A N 1
ATOM 1833 C CA . GLN A 1 232 ? 18.865 -32.002 6.555 1.00 43.69 232 GLN A CA 1
ATOM 1834 C C . GLN A 1 232 ? 17.572 -31.855 5.742 1.00 43.69 232 GLN A C 1
ATOM 1836 O O . GLN A 1 232 ? 16.508 -31.653 6.326 1.00 43.69 232 GLN A O 1
ATOM 1841 N N . ASP A 1 233 ? 17.671 -32.000 4.419 1.00 43.12 233 ASP A N 1
ATOM 1842 C CA . ASP A 1 233 ? 16.540 -32.108 3.496 1.00 43.12 233 ASP A CA 1
ATOM 1843 C C . ASP A 1 233 ? 15.696 -33.346 3.833 1.00 43.12 233 ASP A C 1
ATOM 1845 O O . ASP A 1 233 ? 15.862 -34.434 3.280 1.00 43.12 233 ASP A O 1
ATOM 1849 N N . SER A 1 234 ? 14.768 -33.180 4.769 1.00 52.22 234 SER A N 1
ATOM 1850 C CA . SER A 1 234 ? 13.577 -34.011 4.852 1.00 52.22 234 SER A CA 1
ATOM 1851 C C . SER A 1 234 ? 12.534 -33.352 3.966 1.00 52.22 234 SER A C 1
ATOM 1853 O O . SER A 1 234 ? 11.996 -32.305 4.316 1.00 52.22 234 SER A O 1
ATOM 1855 N N . GLN A 1 235 ? 12.261 -33.956 2.809 1.00 42.16 235 GLN A N 1
ATOM 1856 C CA . GLN A 1 235 ? 11.125 -33.596 1.964 1.00 42.16 235 GLN A CA 1
ATOM 1857 C C . GLN A 1 235 ? 9.817 -33.902 2.705 1.00 42.16 235 GLN A C 1
ATOM 1859 O O . GLN A 1 235 ? 9.159 -34.913 2.470 1.00 42.16 235 GLN A O 1
ATOM 1864 N N . HIS A 1 236 ? 9.445 -33.032 3.639 1.00 48.25 236 HIS A N 1
ATOM 1865 C CA . HIS A 1 236 ? 8.081 -32.934 4.117 1.00 48.25 236 HIS A CA 1
ATOM 1866 C C . HIS A 1 236 ? 7.324 -32.091 3.099 1.00 48.25 236 HIS A C 1
ATOM 1868 O O . HIS A 1 236 ? 7.508 -30.880 3.016 1.00 48.25 236 HIS A O 1
ATOM 1874 N N . ALA A 1 237 ? 6.500 -32.760 2.291 1.00 51.44 237 ALA A N 1
ATOM 1875 C CA . ALA A 1 237 ? 5.499 -32.101 1.471 1.00 51.44 237 ALA A CA 1
ATOM 1876 C C . ALA A 1 237 ? 4.704 -31.136 2.362 1.00 51.44 237 ALA A C 1
ATOM 1878 O O . ALA A 1 237 ? 4.059 -31.568 3.322 1.00 51.44 237 ALA A O 1
ATOM 1879 N N . LEU A 1 238 ? 4.804 -29.837 2.071 1.00 48.28 238 LEU A N 1
ATOM 1880 C CA . LEU A 1 238 ? 3.984 -28.823 2.717 1.00 48.28 238 LEU A CA 1
ATOM 1881 C C . LEU A 1 238 ? 2.513 -29.211 2.501 1.00 48.28 238 LEU A C 1
ATOM 1883 O O . LEU A 1 238 ? 2.129 -29.500 1.361 1.00 48.28 238 LEU A O 1
ATOM 1887 N N . PRO A 1 239 ? 1.697 -29.289 3.565 1.00 56.22 239 PRO A N 1
ATOM 1888 C CA . PRO A 1 239 ? 0.278 -29.556 3.416 1.00 56.22 239 PRO A CA 1
ATOM 1889 C C . PRO A 1 239 ? -0.319 -28.453 2.546 1.00 56.22 239 PRO A C 1
ATOM 1891 O O . PRO A 1 239 ? -0.208 -27.271 2.867 1.00 56.22 239 PRO A O 1
ATOM 1894 N N . GLN A 1 240 ? -0.915 -28.846 1.418 1.00 68.25 240 GLN A N 1
ATOM 1895 C CA . GLN A 1 240 ? -1.608 -27.896 0.562 1.00 68.25 240 GLN A CA 1
ATOM 1896 C C . GLN A 1 240 ? -2.702 -27.192 1.375 1.00 68.25 240 GLN A C 1
ATOM 1898 O O . GLN A 1 240 ? -3.427 -27.875 2.112 1.00 68.25 240 GLN A O 1
ATOM 1903 N N . PRO A 1 241 ? -2.825 -25.857 1.268 1.00 57.06 241 PRO A N 1
ATOM 1904 C CA . PRO A 1 241 ? -3.880 -25.124 1.945 1.00 57.06 241 PRO A CA 1
ATOM 1905 C C . PRO A 1 241 ? -5.223 -25.697 1.496 1.00 57.06 241 PRO A C 1
ATOM 1907 O O . PRO A 1 241 ? -5.544 -25.725 0.307 1.00 57.06 241 PRO A O 1
ATOM 1910 N N . GLN A 1 242 ? -5.989 -26.234 2.448 1.00 71.06 242 GLN A N 1
ATOM 1911 C CA . GLN A 1 242 ? -7.330 -26.702 2.139 1.00 71.06 242 GLN A CA 1
ATOM 1912 C C . GLN A 1 242 ? -8.181 -25.492 1.738 1.00 71.06 242 GLN A C 1
ATOM 1914 O O . GLN A 1 242 ? -8.165 -24.492 2.460 1.00 71.06 242 GLN A O 1
ATOM 1919 N N . PRO A 1 243 ? -8.922 -25.564 0.619 1.00 64.12 243 PRO A N 1
ATOM 1920 C CA . PRO A 1 243 ? -9.791 -24.476 0.200 1.00 64.12 243 PRO A CA 1
ATOM 1921 C C . PRO A 1 243 ? -10.808 -24.202 1.309 1.00 64.12 243 PRO A C 1
ATOM 1923 O O . PRO A 1 243 ? -11.601 -25.077 1.667 1.00 64.12 243 PRO A O 1
ATOM 1926 N N . GLN A 1 244 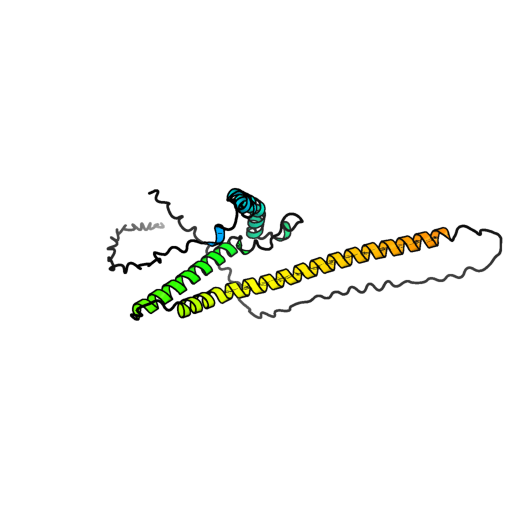? -10.758 -22.999 1.885 1.00 74.94 244 GLN A N 1
ATOM 1927 C CA . GLN A 1 244 ? -11.739 -22.602 2.884 1.00 74.94 244 GLN A CA 1
ATOM 1928 C C . GLN A 1 244 ? -13.126 -22.474 2.233 1.00 74.94 244 GLN A C 1
ATOM 1930 O O . GLN A 1 244 ? -13.238 -21.984 1.104 1.00 74.94 244 GLN A O 1
ATOM 1935 N N . PRO A 1 245 ? -14.195 -22.919 2.919 1.00 63.88 245 PRO A N 1
ATOM 1936 C CA . PRO A 1 245 ? -15.554 -22.786 2.418 1.00 63.88 245 PRO A CA 1
ATOM 1937 C C . PRO A 1 245 ? -15.898 -21.304 2.256 1.00 63.88 245 PRO A C 1
ATOM 1939 O O . PRO A 1 245 ? -15.799 -20.527 3.205 1.00 63.88 245 PRO A O 1
ATOM 1942 N N . GLN A 1 246 ? -16.303 -20.912 1.046 1.00 68.31 246 GLN A N 1
ATOM 1943 C CA . GLN A 1 246 ? -16.724 -19.541 0.782 1.00 68.31 246 GLN A CA 1
ATOM 1944 C C . GLN A 1 246 ? -17.939 -19.172 1.650 1.00 68.31 246 GLN A C 1
ATOM 1946 O O . GLN A 1 246 ? -18.850 -19.995 1.805 1.00 68.31 246 GLN A O 1
ATOM 1951 N N . PRO A 1 247 ? -17.982 -17.948 2.208 1.00 55.56 247 PRO A N 1
ATOM 1952 C CA . PRO A 1 247 ? -19.127 -17.482 2.975 1.00 55.56 247 PRO A CA 1
ATOM 1953 C C . PRO A 1 247 ? -20.363 -17.457 2.072 1.00 55.56 247 PRO A C 1
ATOM 1955 O O . PRO A 1 247 ? -20.391 -16.775 1.047 1.00 55.56 247 PRO A O 1
ATOM 1958 N N . GLN A 1 248 ? -21.391 -18.222 2.441 1.00 59.03 248 GLN A N 1
ATOM 1959 C CA . GLN A 1 248 ? -22.677 -18.160 1.757 1.00 59.03 248 GLN A CA 1
ATOM 1960 C C . GLN A 1 248 ? -23.308 -16.797 2.041 1.00 59.03 248 GLN A C 1
ATOM 1962 O O . GLN A 1 248 ? -23.723 -16.519 3.165 1.00 59.03 248 GLN A O 1
ATOM 1967 N N . LEU A 1 249 ? -23.365 -15.951 1.012 1.00 53.44 249 LEU A N 1
ATOM 1968 C CA . LEU A 1 249 ? -24.169 -14.734 0.991 1.00 53.44 249 LEU A CA 1
ATOM 1969 C C . LEU A 1 249 ? -25.631 -15.115 1.254 1.00 53.44 249 LEU A C 1
ATOM 1971 O O . LEU A 1 249 ? -26.324 -15.617 0.369 1.00 53.44 249 LEU A O 1
ATOM 1975 N N . GLN A 1 250 ? -26.095 -14.901 2.484 1.00 56.38 250 GLN A N 1
ATOM 1976 C CA . GLN A 1 250 ? -27.522 -14.895 2.771 1.00 56.38 250 GLN A CA 1
ATOM 1977 C C . GLN A 1 250 ? -28.092 -13.607 2.184 1.00 56.38 250 GLN A C 1
ATOM 1979 O O . GLN A 1 250 ? -27.776 -12.508 2.634 1.00 56.38 250 GLN A O 1
ATOM 1984 N N . VAL A 1 251 ? -28.892 -13.764 1.133 1.00 53.34 251 VAL A N 1
ATOM 1985 C CA . VAL A 1 251 ? -29.731 -12.699 0.589 1.00 53.34 251 VAL A CA 1
ATOM 1986 C C . VAL A 1 251 ? -30.785 -12.386 1.652 1.00 53.34 251 VAL A C 1
ATOM 1988 O O . VAL A 1 251 ? -31.604 -13.253 1.964 1.00 53.34 251 VAL A O 1
ATOM 1991 N N . LEU A 1 252 ? -30.700 -11.192 2.244 1.00 58.47 252 LEU A N 1
ATOM 1992 C CA . LEU A 1 252 ? -31.762 -10.600 3.062 1.00 58.47 252 LEU A CA 1
ATOM 1993 C C . LEU A 1 252 ? -32.877 -10.054 2.167 1.00 58.47 252 LEU A C 1
ATOM 1995 O O . LEU A 1 252 ? -32.543 -9.467 1.112 1.00 58.47 252 LEU A O 1
#

Secondary structure (DSSP, 8-state):
--PPP----------------------------SS----GGGGGS-HHHHHHHS--HHHHHHHHHHHHHHHHHHHTT-GGGT-SSS---TT-GGGSHHHHHHHHHHHHHHHHHHHHHHHHHHHTT-SS--HHHHHHHHHHHTHHHHHHHHHHHHHHHHHHHHHHHHHHHHHHHHHHHHHHHHHHHHHHTTSSS-------------------------------------------PPPPPPPPPPP-----

Foldseek 3Di:
DDDDDDDDDDDDPDPPPPPPPPPVDPPPDDDDPPPDPPPPPPVPDDPVRVPVVDDDPVSVVVVCVQCVVQLVCVLVVNNVVADDPSDDCQPCPLVHPVNVVVVVVLVVVLVVQLSVQVVVCVVVVNVDDPPVVSVVSSCVSCVVVVVVVVVSVVVVVVVVVVVVVVVVVVVVVVVVVVVVVVVVVVVVVVPPDDPDDDDDDDDDDDPDPDDDPPPPPPPPPDPPPDPPDPDDPPPPPDPDPDDDDDDPPDDD